Protein 1G26 (pdb70)

Secondary structure (DSSP, 8-state):
-EEEETTEEE-TTEEEEE-TTS-EEEEE---

Radius of gyration: 9.36 Å; Cα contacts (8 Å, |Δi|>4): 44; chains: 1; bounding box: 26×21×7 Å

InterPro domains:
  IPR000118 Granulin [PF00396] (72-112)
  IPR000118 Granulin [PF00396] (138-179)
  IPR000118 Granulin [PF00396] (220-261)
  IPR000118 Granulin [PF00396] (295-336)
  IPR000118 Granulin [PF00396] (377-417)
  IPR000118 Granulin [PF00396] (455-496)
  IPR000118 Granulin [PF00396] (532-573)
  IPR000118 Granulin [PS00799] (92-105)
  IPR000118 Granulin [PS00799] (158-171)
  IPR000118 Granulin [PS00799] (240-253)
  IPR000118 Granulin [PS00799] (315-328)
  IPR000118 Granulin [PS00799] (397-410)
  IPR000118 Granulin [PS00799] (475-488)
  IPR000118 Granulin [PS00799] (552-565)
  IPR000118 Granulin [SM00277] (61-112)
  IPR000118 Granulin [SM00277] (126-178)
  IPR000118 Granulin [SM00277] (208-260)
  IPR000118 Granulin [SM00277] (284-335)
  IPR000118 Granulin [SM00277] (366-416)
  IPR000118 Granulin [SM00277] (444-495)

Structure (mmCIF, N/CA/C/O backbone):
data_1G26
#
_entry.id   1G26
#
_cell.length_a   1.000
_cell.length_b   1.000
_cell.length_c   1.000
_cell.angle_alpha   90.00
_cell.angle_beta   90.00
_cell.angle_gamma   90.00
#
_symmetry.space_group_name_H-M   'P 1'
#
loop_
_atom_site.group_PDB
_atom_site.id
_atom_site.type_symbol
_atom_site.label_atom_id
_atom_site.label_alt_id
_atom_site.label_comp_id
_atom_site.label_asym_id
_atom_site.label_entity_id
_atom_site.label_seq_id
_atom_site.pdbx_PDB_ins_code
_atom_site.Cartn_x
_atom_site.Cartn_y
_atom_site.Cartn_z
_atom_site.occupancy
_atom_site.B_iso_or_equiv
_atom_site.auth_seq_id
_atom_site.auth_comp_id
_atom_site.auth_asym_id
_atom_site.auth_atom_id
_atom_site.pdbx_PDB_model_num
ATOM 1 N N . VAL A 1 1 ? -7.404 8.980 -0.426 1.00 0.00 1 VAL A N 1
ATOM 2 C CA . VAL A 1 1 ? -6.378 7.906 -0.557 1.00 0.00 1 VAL A CA 1
ATOM 3 C C . VAL A 1 1 ? -5.378 7.984 0.599 1.00 0.00 1 VAL A C 1
ATOM 4 O O . VAL A 1 1 ? -5.096 9.046 1.118 1.00 0.00 1 VAL A O 1
ATOM 17 N N . VAL A 1 2 ? -4.838 6.869 1.004 1.00 0.00 2 VAL A N 1
ATOM 18 C CA . VAL A 1 2 ? -3.854 6.879 2.123 1.00 0.00 2 VAL A CA 1
ATOM 19 C C . VAL A 1 2 ? -2.427 6.831 1.569 1.00 0.00 2 VAL A C 1
ATOM 20 O O . VAL A 1 2 ? -1.815 5.784 1.492 1.00 0.00 2 VAL A O 1
ATOM 33 N N . HIS A 1 3 ? -1.893 7.956 1.179 1.00 0.00 3 HIS A N 1
ATOM 34 C CA . HIS A 1 3 ? -0.508 7.973 0.626 1.00 0.00 3 HIS A CA 1
ATOM 35 C C . HIS A 1 3 ? 0.457 7.261 1.577 1.00 0.00 3 HIS A C 1
ATOM 36 O O . HIS A 1 3 ? 1.045 7.868 2.450 1.00 0.00 3 HIS A O 1
ATOM 50 N N . CYS A 1 4 ? 0.629 5.979 1.412 1.00 0.00 4 CYS A N 1
ATOM 51 C CA . CYS A 1 4 ? 1.560 5.233 2.304 1.00 0.00 4 CYS A CA 1
ATOM 52 C C . CYS A 1 4 ? 2.974 5.806 2.178 1.00 0.00 4 CYS A C 1
ATOM 53 O O . CYS A 1 4 ? 3.812 5.614 3.036 1.00 0.00 4 CYS A O 1
ATOM 60 N N . ASP A 1 5 ? 3.238 6.512 1.112 1.00 0.00 5 ASP A N 1
ATOM 61 C CA . ASP A 1 5 ? 4.592 7.108 0.918 1.00 0.00 5 ASP A CA 1
ATOM 62 C C . ASP A 1 5 ? 4.651 7.837 -0.427 1.00 0.00 5 ASP A C 1
ATOM 63 O O . ASP A 1 5 ? 3.648 8.019 -1.088 1.00 0.00 5 ASP A O 1
ATOM 72 N N . MET A 1 6 ? 5.815 8.259 -0.839 1.00 0.00 6 MET A N 1
ATOM 73 C CA . MET A 1 6 ? 5.925 8.977 -2.141 1.00 0.00 6 MET A CA 1
ATOM 74 C C . MET A 1 6 ? 6.223 7.990 -3.272 1.00 0.00 6 MET A C 1
ATOM 75 O O . MET A 1 6 ? 6.594 8.375 -4.363 1.00 0.00 6 MET A O 1
ATOM 89 N N . GLU A 1 7 ? 6.057 6.720 -3.022 1.00 0.00 7 GLU A N 1
ATOM 90 C CA . GLU A 1 7 ? 6.323 5.708 -4.085 1.00 0.00 7 GLU A CA 1
ATOM 91 C C . GLU A 1 7 ? 5.114 4.781 -4.242 1.00 0.00 7 GLU A C 1
ATOM 92 O O . GLU A 1 7 ? 5.133 3.846 -5.017 1.00 0.00 7 GLU A O 1
ATOM 104 N N . VAL A 1 8 ? 4.063 5.036 -3.510 1.00 0.00 8 VAL A N 1
ATOM 105 C CA . VAL A 1 8 ? 2.852 4.171 -3.614 1.00 0.00 8 VAL A CA 1
ATOM 106 C C . VAL A 1 8 ? 1.674 4.826 -2.889 1.00 0.00 8 VAL A C 1
ATOM 107 O O . VAL A 1 8 ? 1.850 5.609 -1.978 1.00 0.00 8 VAL A O 1
ATOM 120 N N . ILE A 1 9 ? 0.472 4.508 -3.285 1.00 0.00 9 ILE A N 1
ATOM 121 C CA . ILE A 1 9 ? -0.717 5.109 -2.617 1.00 0.00 9 ILE A CA 1
ATOM 122 C C . ILE A 1 9 ? -1.869 4.102 -2.592 1.00 0.00 9 ILE A C 1
ATOM 123 O O . ILE A 1 9 ? -2.268 3.574 -3.611 1.00 0.00 9 ILE A O 1
ATOM 139 N N . CYS A 1 10 ? -2.407 3.830 -1.435 1.00 0.00 10 CYS A N 1
ATOM 140 C CA . CYS A 1 10 ? -3.532 2.855 -1.348 1.00 0.00 10 CYS A CA 1
ATOM 141 C C . CYS A 1 10 ? -4.709 3.472 -0.590 1.00 0.00 10 CYS A C 1
ATOM 142 O O . CYS A 1 10 ? -4.524 4.118 0.423 1.00 0.00 10 CYS A O 1
ATOM 149 N N . PRO A 1 11 ? -5.888 3.249 -1.105 1.00 0.00 11 PRO A N 1
ATOM 150 C CA . PRO A 1 11 ? -7.107 3.790 -0.463 1.00 0.00 11 PRO A CA 1
ATOM 151 C C . PRO A 1 11 ? -7.428 3.018 0.820 1.00 0.00 11 PRO A C 1
ATOM 152 O O . PRO A 1 11 ? -7.082 1.863 0.971 1.00 0.00 11 PRO A O 1
ATOM 163 N N . ASP A 1 12 ? -8.083 3.663 1.743 1.00 0.00 12 ASP A N 1
ATOM 164 C CA . ASP A 1 12 ? -8.440 3.006 3.038 1.00 0.00 12 ASP A CA 1
ATOM 165 C C . ASP A 1 12 ? -8.816 1.536 2.836 1.00 0.00 12 ASP A C 1
ATOM 166 O O . ASP A 1 12 ? -8.414 0.671 3.590 1.00 0.00 12 ASP A O 1
ATOM 175 N N . GLY A 1 13 ? -9.605 1.253 1.841 1.00 0.00 13 GLY A N 1
ATOM 176 C CA . GLY A 1 13 ? -10.042 -0.154 1.597 1.00 0.00 13 GLY A CA 1
ATOM 177 C C . GLY A 1 13 ? -8.852 -1.071 1.278 1.00 0.00 13 GLY A C 1
ATOM 178 O O . GLY A 1 13 ? -9.021 -2.261 1.102 1.00 0.00 13 GLY A O 1
ATOM 182 N N . TYR A 1 14 ? -7.656 -0.551 1.186 1.00 0.00 14 TYR A N 1
ATOM 183 C CA . TYR A 1 14 ? -6.501 -1.440 0.862 1.00 0.00 14 TYR A CA 1
ATOM 184 C C . TYR A 1 14 ? -5.400 -1.338 1.920 1.00 0.00 14 TYR A C 1
ATOM 185 O O . TYR A 1 14 ? -5.257 -0.338 2.597 1.00 0.00 14 TYR A O 1
ATOM 203 N N . THR A 1 15 ? -4.616 -2.375 2.058 1.00 0.00 15 THR A N 1
ATOM 204 C CA . THR A 1 15 ? -3.511 -2.361 3.059 1.00 0.00 15 THR A CA 1
ATOM 205 C C . THR A 1 15 ? -2.164 -2.236 2.342 1.00 0.00 15 THR A C 1
ATOM 206 O O . THR A 1 15 ? -1.928 -2.867 1.331 1.00 0.00 15 THR A O 1
ATOM 217 N N . CYS A 1 16 ? -1.279 -1.427 2.856 1.00 0.00 16 CYS A N 1
ATOM 218 C CA . CYS A 1 16 ? 0.050 -1.264 2.200 1.00 0.00 16 CYS A CA 1
ATOM 219 C C . CYS A 1 16 ? 1.052 -2.269 2.772 1.00 0.00 16 CYS A C 1
ATOM 220 O O . CYS A 1 16 ? 1.055 -2.556 3.952 1.00 0.00 16 CYS A O 1
ATOM 227 N N . CYS A 1 17 ? 1.907 -2.801 1.943 1.00 0.00 17 CYS A N 1
ATOM 228 C CA . CYS A 1 17 ? 2.912 -3.783 2.439 1.00 0.00 17 CYS A CA 1
ATOM 229 C C . CYS A 1 17 ? 4.286 -3.475 1.837 1.00 0.00 17 CYS A C 1
ATOM 230 O O . CYS A 1 17 ? 4.393 -2.976 0.737 1.00 0.00 17 CYS A O 1
ATOM 238 N N . ARG A 1 18 ? 5.337 -3.767 2.550 1.00 0.00 18 ARG A N 1
ATOM 239 C CA . ARG A 1 18 ? 6.700 -3.487 2.012 1.00 0.00 18 ARG A CA 1
ATOM 240 C C . ARG A 1 18 ? 7.355 -4.7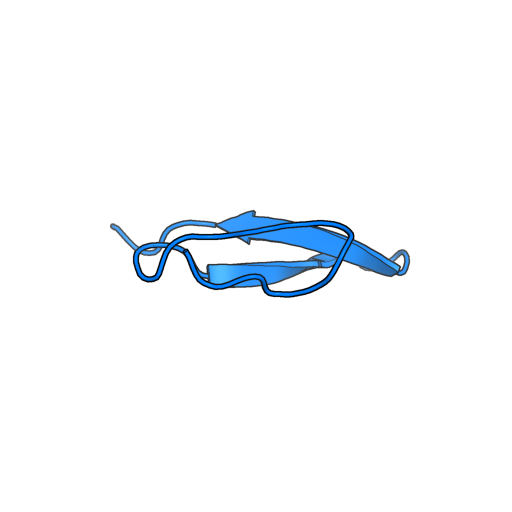84 1.532 1.00 0.00 18 ARG A C 1
ATOM 241 O O . ARG A 1 18 ? 7.398 -5.768 2.243 1.00 0.00 18 ARG A O 1
ATOM 262 N N . LEU A 1 19 ? 7.866 -4.794 0.330 1.00 0.00 19 LEU A N 1
ATOM 263 C CA . LEU A 1 19 ? 8.515 -6.031 -0.189 1.00 0.00 19 LEU A CA 1
ATOM 264 C C . LEU A 1 19 ? 9.828 -6.289 0.555 1.00 0.00 19 LEU A C 1
ATOM 265 O O . LEU A 1 19 ? 10.308 -5.440 1.280 1.00 0.00 19 LEU A O 1
ATOM 281 N N . PRO A 1 20 ? 10.364 -7.461 0.349 1.00 0.00 20 PRO A N 1
ATOM 282 C CA . PRO A 1 20 ? 11.635 -7.844 1.010 1.00 0.00 20 PRO A CA 1
ATOM 283 C C . PRO A 1 20 ? 12.822 -7.134 0.353 1.00 0.00 20 PRO A C 1
ATOM 284 O O . PRO A 1 20 ? 13.962 -7.343 0.719 1.00 0.00 20 PRO A O 1
ATOM 295 N N . SER A 1 21 ? 12.568 -6.298 -0.617 1.00 0.00 21 SER A N 1
ATOM 296 C CA . SER A 1 21 ? 13.688 -5.583 -1.292 1.00 0.00 21 SER A CA 1
ATOM 297 C C . SER A 1 21 ? 13.491 -4.067 -1.193 1.00 0.00 21 SER A C 1
ATOM 298 O O . SER A 1 21 ? 13.860 -3.325 -2.082 1.00 0.00 21 SER A O 1
ATOM 306 N N . GLY A 1 22 ? 12.916 -3.602 -0.118 1.00 0.00 22 GLY A N 1
ATOM 307 C CA . GLY A 1 22 ? 12.701 -2.135 0.036 1.00 0.00 22 GLY A CA 1
ATOM 308 C C . GLY A 1 22 ? 11.653 -1.660 -0.973 1.00 0.00 22 GLY A C 1
ATOM 309 O O . GLY A 1 22 ? 11.681 -0.534 -1.427 1.00 0.00 22 GLY A O 1
ATOM 313 N N . ALA A 1 23 ? 10.728 -2.509 -1.326 1.00 0.00 23 ALA A N 1
ATOM 314 C CA . ALA A 1 23 ? 9.679 -2.104 -2.306 1.00 0.00 23 ALA A CA 1
ATOM 315 C C . ALA A 1 23 ? 8.332 -1.935 -1.601 1.00 0.00 23 ALA A C 1
ATOM 316 O O . ALA A 1 23 ? 8.235 -2.022 -0.393 1.00 0.00 23 ALA A O 1
ATOM 323 N N . TRP A 1 24 ? 7.290 -1.696 -2.349 1.00 0.00 24 TRP A N 1
ATOM 324 C CA . TRP A 1 24 ? 5.949 -1.522 -1.723 1.00 0.00 24 TRP A CA 1
ATOM 325 C C . TRP A 1 24 ? 4.882 -2.254 -2.542 1.00 0.00 24 TRP A C 1
ATOM 326 O O . TRP A 1 24 ? 4.977 -2.364 -3.748 1.00 0.00 24 TRP A O 1
ATOM 347 N N . GLY A 1 25 ? 3.867 -2.753 -1.893 1.00 0.00 25 GLY A N 1
ATOM 348 C CA . GLY A 1 25 ? 2.791 -3.477 -2.626 1.00 0.00 25 GLY A CA 1
ATOM 349 C C . GLY A 1 25 ? 1.445 -3.172 -1.969 1.00 0.00 25 GLY A C 1
ATOM 350 O O . GLY A 1 25 ? 1.378 -2.817 -0.809 1.00 0.00 25 GLY A O 1
ATOM 354 N N . CYS A 1 26 ? 0.372 -3.304 -2.699 1.00 0.00 26 CYS A N 1
ATOM 355 C CA . CYS A 1 26 ? -0.966 -3.014 -2.108 1.00 0.00 26 CYS A CA 1
ATOM 356 C C . CYS A 1 26 ? -1.846 -4.265 -2.133 1.00 0.00 26 CYS A C 1
ATOM 357 O O . CYS A 1 26 ? -1.912 -4.971 -3.119 1.00 0.00 26 CYS A O 1
ATOM 364 N N . CYS A 1 27 ? -2.528 -4.541 -1.055 1.00 0.00 27 CYS A N 1
ATOM 365 C CA . CYS A 1 27 ? -3.410 -5.742 -1.017 1.00 0.00 27 CYS A CA 1
ATOM 366 C C . CYS A 1 27 ? -4.717 -5.409 -0.293 1.00 0.00 27 CYS A C 1
ATOM 367 O O . CYS A 1 27 ? -4.700 -4.940 0.828 1.00 0.00 27 CYS A O 1
ATOM 375 N N . PRO A 1 28 ? -5.813 -5.663 -0.958 1.00 0.00 28 PRO A N 1
ATOM 376 C CA . PRO A 1 28 ? -7.141 -5.384 -0.361 1.00 0.00 28 PRO A CA 1
ATOM 377 C C . PRO A 1 28 ? -7.463 -6.413 0.726 1.00 0.00 28 PRO A C 1
ATOM 378 O O . PRO A 1 28 ? -6.832 -7.447 0.822 1.00 0.00 28 PRO A O 1
ATOM 389 N N . PHE A 1 29 ? -8.439 -6.137 1.547 1.00 0.00 29 PHE A N 1
ATOM 390 C CA . PHE A 1 29 ? -8.800 -7.099 2.627 1.00 0.00 29 PHE A CA 1
ATOM 391 C C . PHE A 1 29 ? -10.251 -7.560 2.462 1.00 0.00 29 PHE A C 1
ATOM 392 O O . PHE A 1 29 ? -11.007 -7.615 3.411 1.00 0.00 29 PHE A O 1
ATOM 409 N N . THR A 1 30 ? -10.645 -7.891 1.262 1.00 0.00 30 THR A N 1
ATOM 410 C CA . THR A 1 30 ? -12.048 -8.347 1.038 1.00 0.00 30 THR A CA 1
ATOM 411 C C . THR A 1 30 ? -12.080 -9.857 0.787 1.00 0.00 30 THR A C 1
ATOM 412 O O . THR A 1 30 ? -12.071 -10.309 -0.340 1.00 0.00 30 THR A O 1
ATOM 423 N N . GLN A 1 31 ? -12.118 -10.640 1.831 1.00 0.00 31 GLN A N 1
ATOM 424 C CA . GLN A 1 31 ? -12.151 -12.120 1.652 1.00 0.00 31 GLN A CA 1
ATOM 425 C C . GLN A 1 31 ? -13.500 -12.680 2.114 1.00 0.00 31 GLN A C 1
ATOM 426 O O . GLN A 1 31 ? -13.788 -12.737 3.293 1.00 0.00 31 GLN A O 1
ATOM 440 N N . VAL A 1 1 ? -6.993 10.222 -0.676 1.00 0.00 1 VAL A N 2
ATOM 441 C CA . VAL A 1 1 ? -6.684 8.807 -0.314 1.00 0.00 1 VAL A CA 2
ATOM 442 C C . VAL A 1 1 ? -5.744 8.777 0.896 1.00 0.00 1 VAL A C 2
ATOM 443 O O . VAL A 1 1 ? -5.622 9.744 1.621 1.00 0.00 1 VAL A O 2
ATOM 456 N N . VAL A 1 2 ? -5.076 7.679 1.120 1.00 0.00 2 VAL A N 2
ATOM 457 C CA . VAL A 1 2 ? -4.145 7.598 2.281 1.00 0.00 2 VAL A CA 2
ATOM 458 C C . VAL A 1 2 ? -2.699 7.501 1.790 1.00 0.00 2 VAL A C 2
ATOM 459 O O . VAL A 1 2 ? -2.120 6.434 1.739 1.00 0.00 2 VAL A O 2
ATOM 472 N N . HIS A 1 3 ? -2.113 8.608 1.426 1.00 0.00 3 HIS A N 2
ATOM 473 C CA . HIS A 1 3 ? -0.705 8.582 0.937 1.00 0.00 3 HIS A CA 2
ATOM 474 C C . HIS A 1 3 ? 0.145 7.661 1.815 1.00 0.00 3 HIS A C 2
ATOM 475 O O . HIS A 1 3 ? 0.199 7.814 3.019 1.00 0.00 3 HIS A O 2
ATOM 489 N N . CYS A 1 4 ? 0.812 6.710 1.223 1.00 0.00 4 CYS A N 2
ATOM 490 C CA . CYS A 1 4 ? 1.662 5.788 2.027 1.00 0.00 4 CYS A CA 2
ATOM 491 C C . CYS A 1 4 ? 3.133 6.191 1.906 1.00 0.00 4 CYS A C 2
ATOM 492 O O . CYS A 1 4 ? 3.875 6.163 2.867 1.00 0.00 4 CYS A O 2
ATOM 499 N N . ASP A 1 5 ? 3.557 6.572 0.733 1.00 0.00 5 ASP A N 2
ATOM 500 C CA . ASP A 1 5 ? 4.978 6.985 0.552 1.00 0.00 5 ASP A CA 2
ATOM 501 C C . ASP A 1 5 ? 5.069 8.111 -0.482 1.00 0.00 5 ASP A C 2
ATOM 502 O O . ASP A 1 5 ? 4.078 8.708 -0.853 1.00 0.00 5 ASP A O 2
ATOM 511 N N . MET A 1 6 ? 6.250 8.408 -0.949 1.00 0.00 6 MET A N 2
ATOM 512 C CA . MET A 1 6 ? 6.401 9.496 -1.957 1.00 0.00 6 MET A CA 2
ATOM 513 C C . MET A 1 6 ? 5.616 9.155 -3.226 1.00 0.00 6 MET A C 2
ATOM 514 O O . MET A 1 6 ? 4.851 9.954 -3.729 1.00 0.00 6 MET A O 2
ATOM 528 N N . GLU A 1 7 ? 5.805 7.973 -3.750 1.00 0.00 7 GLU A N 2
ATOM 529 C CA . GLU A 1 7 ? 5.073 7.581 -4.989 1.00 0.00 7 GLU A CA 2
ATOM 530 C C . GLU A 1 7 ? 4.329 6.260 -4.771 1.00 0.00 7 GLU A C 2
ATOM 531 O O . GLU A 1 7 ? 4.582 5.277 -5.438 1.00 0.00 7 GLU A O 2
ATOM 543 N N . VAL A 1 8 ? 3.412 6.231 -3.842 1.00 0.00 8 VAL A N 2
ATOM 544 C CA . VAL A 1 8 ? 2.652 4.974 -3.580 1.00 0.00 8 VAL A CA 2
ATOM 545 C C . VAL A 1 8 ? 1.438 5.279 -2.687 1.00 0.00 8 VAL A C 2
ATOM 546 O O . VAL A 1 8 ? 1.575 5.754 -1.577 1.00 0.00 8 VAL A O 2
ATOM 559 N N . ILE A 1 9 ? 0.252 5.014 -3.168 1.00 0.00 9 ILE A N 2
ATOM 560 C CA . ILE A 1 9 ? -0.966 5.295 -2.351 1.00 0.00 9 ILE A CA 2
ATOM 561 C C . ILE A 1 9 ? -1.905 4.083 -2.345 1.00 0.00 9 ILE A C 2
ATOM 562 O O . ILE A 1 9 ? -1.812 3.206 -3.181 1.00 0.00 9 ILE A O 2
ATOM 578 N N . CYS A 1 10 ? -2.818 4.036 -1.411 1.00 0.00 10 CYS A N 2
ATOM 579 C CA . CYS A 1 10 ? -3.775 2.892 -1.348 1.00 0.00 10 CYS A CA 2
ATOM 580 C C . CYS A 1 10 ? -5.190 3.420 -1.080 1.00 0.00 10 CYS A C 2
ATOM 581 O O . CYS A 1 10 ? -5.378 4.294 -0.256 1.00 0.00 10 CYS A O 2
ATOM 588 N N . PRO A 1 11 ? -6.141 2.881 -1.797 1.00 0.00 11 PRO A N 2
ATO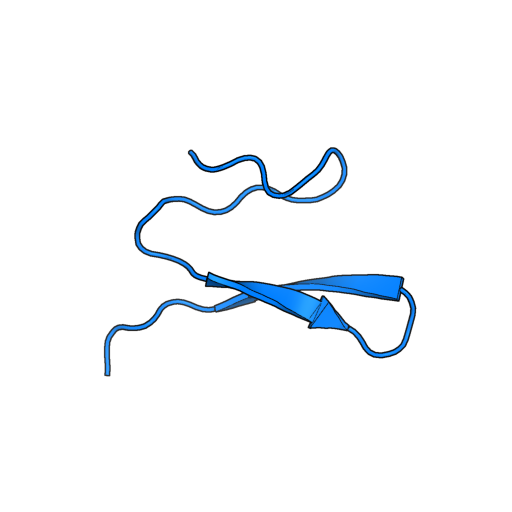M 589 C CA . PRO A 1 11 ? -7.553 3.317 -1.646 1.00 0.00 11 PRO A CA 2
ATOM 590 C C . PRO A 1 11 ? -8.152 2.846 -0.313 1.00 0.00 11 PRO A C 2
ATOM 591 O O . PRO A 1 11 ? -9.203 2.239 -0.274 1.00 0.00 11 PRO A O 2
ATOM 602 N N . ASP A 1 12 ? -7.499 3.156 0.777 1.00 0.00 12 ASP A N 2
ATOM 603 C CA . ASP A 1 12 ? -8.020 2.768 2.126 1.00 0.00 12 ASP A CA 2
ATOM 604 C C . ASP A 1 12 ? -8.301 1.263 2.217 1.00 0.00 12 ASP A C 2
ATOM 605 O O . ASP A 1 12 ? -7.542 0.517 2.806 1.00 0.00 12 ASP A O 2
ATOM 614 N N . GLY A 1 13 ? -9.395 0.821 1.658 1.00 0.00 13 GLY A N 2
ATOM 615 C CA . GLY A 1 13 ? -9.753 -0.629 1.717 1.00 0.00 13 GLY A CA 2
ATOM 616 C C . GLY A 1 13 ? -8.499 -1.499 1.597 1.00 0.00 13 GLY A C 2
ATOM 617 O O . GLY A 1 13 ? -8.448 -2.600 2.110 1.00 0.00 13 GLY A O 2
ATOM 621 N N . TYR A 1 14 ? -7.491 -1.023 0.923 1.00 0.00 14 TYR A N 2
ATOM 622 C CA . TYR A 1 14 ? -6.249 -1.835 0.773 1.00 0.00 14 TYR A CA 2
ATOM 623 C C . TYR A 1 14 ? -5.254 -1.510 1.888 1.00 0.00 14 TYR A C 2
ATOM 624 O O . TYR A 1 14 ? -5.349 -0.491 2.543 1.00 0.00 14 TYR A O 2
ATOM 642 N N . THR A 1 15 ? -4.300 -2.371 2.107 1.00 0.00 15 THR A N 2
ATOM 643 C CA . THR A 1 15 ? -3.294 -2.116 3.177 1.00 0.00 15 THR A CA 2
ATOM 644 C C . THR A 1 15 ? -1.889 -2.048 2.571 1.00 0.00 15 THR A C 2
ATOM 645 O O . THR A 1 15 ? -1.577 -2.743 1.623 1.00 0.00 15 THR A O 2
ATOM 656 N N . CYS A 1 16 ? -1.042 -1.212 3.108 1.00 0.00 16 CYS A N 2
ATOM 657 C CA . CYS A 1 16 ? 0.341 -1.095 2.560 1.00 0.00 16 CYS A CA 2
ATOM 658 C C . CYS A 1 16 ? 1.219 -2.234 3.083 1.00 0.00 16 CYS A C 2
ATOM 659 O O . CYS A 1 16 ? 1.136 -2.619 4.232 1.00 0.00 16 CYS A O 2
ATOM 666 N N . CYS A 1 17 ? 2.064 -2.774 2.247 1.00 0.00 17 CYS A N 2
ATOM 667 C CA . CYS A 1 17 ? 2.952 -3.884 2.697 1.00 0.00 17 CYS A CA 2
ATOM 668 C C . CYS A 1 17 ? 4.281 -3.836 1.938 1.00 0.00 17 CYS A C 2
ATOM 669 O O . CYS A 1 17 ? 4.323 -3.985 0.734 1.00 0.00 17 CYS A O 2
ATOM 677 N N . ARG A 1 18 ? 5.367 -3.631 2.630 1.00 0.00 18 ARG A N 2
ATOM 678 C CA . ARG A 1 18 ? 6.690 -3.575 1.943 1.00 0.00 18 ARG A CA 2
ATOM 679 C C . ARG A 1 18 ? 7.101 -4.978 1.483 1.00 0.00 18 ARG A C 2
ATOM 680 O O . ARG A 1 18 ? 6.752 -5.968 2.095 1.00 0.00 18 ARG A O 2
ATOM 701 N N . LEU A 1 19 ? 7.834 -5.072 0.406 1.00 0.00 19 LEU A N 2
ATOM 702 C CA . LEU A 1 19 ? 8.256 -6.413 -0.092 1.00 0.00 19 LEU A CA 2
ATOM 703 C C . LEU A 1 19 ? 9.588 -6.828 0.542 1.00 0.00 19 LEU A C 2
ATOM 704 O O . LEU A 1 19 ? 10.239 -6.036 1.195 1.00 0.00 19 LEU A O 2
ATOM 720 N N . PRO A 1 20 ? 9.946 -8.065 0.324 1.00 0.00 20 PRO A N 2
ATOM 721 C CA . PRO A 1 20 ? 11.214 -8.603 0.877 1.00 0.00 20 PRO A CA 2
ATOM 722 C C . PRO A 1 20 ? 12.411 -8.032 0.112 1.00 0.00 20 PRO A C 2
ATOM 723 O O . PRO A 1 20 ? 13.551 -8.287 0.443 1.00 0.00 20 PRO A O 2
ATOM 734 N N . SER A 1 21 ? 12.158 -7.258 -0.909 1.00 0.00 21 SER A N 2
ATOM 735 C CA . SER A 1 21 ? 13.280 -6.668 -1.693 1.00 0.00 21 SER A CA 2
ATOM 736 C C . SER A 1 21 ? 13.365 -5.163 -1.435 1.00 0.00 21 SER A C 2
ATOM 737 O O . SER A 1 21 ? 13.853 -4.407 -2.252 1.00 0.00 21 SER A O 2
ATOM 745 N N . GLY A 1 22 ? 12.894 -4.727 -0.302 1.00 0.00 22 GLY A N 2
ATOM 746 C CA . GLY A 1 22 ? 12.944 -3.272 0.021 1.00 0.00 22 GLY A CA 2
ATOM 747 C C . GLY A 1 22 ? 12.029 -2.497 -0.930 1.00 0.00 22 GLY A C 2
ATOM 748 O O . GLY A 1 22 ? 12.435 -1.531 -1.544 1.00 0.00 22 GLY A O 2
ATOM 752 N N . ALA A 1 23 ? 10.796 -2.909 -1.056 1.00 0.00 23 ALA A N 2
ATOM 753 C CA . ALA A 1 23 ? 9.860 -2.188 -1.966 1.00 0.00 23 ALA A CA 2
ATOM 754 C C . ALA A 1 23 ? 8.493 -2.023 -1.297 1.00 0.00 23 ALA A C 2
ATOM 755 O O . ALA A 1 23 ? 8.317 -2.339 -0.136 1.00 0.00 23 ALA A O 2
ATOM 762 N N . TRP A 1 24 ? 7.523 -1.531 -2.019 1.00 0.00 24 TRP A N 2
ATOM 763 C CA . TRP A 1 24 ? 6.168 -1.348 -1.423 1.00 0.00 24 TRP A CA 2
ATOM 764 C C . TRP A 1 24 ? 5.127 -2.151 -2.206 1.00 0.00 24 TRP A C 2
ATOM 765 O O . TRP A 1 24 ? 5.244 -2.339 -3.401 1.00 0.00 24 TRP A O 2
ATOM 786 N N . GLY A 1 25 ? 4.108 -2.623 -1.542 1.00 0.00 25 GLY A N 2
ATOM 787 C CA . GLY A 1 25 ? 3.057 -3.410 -2.246 1.00 0.00 25 GLY A CA 2
ATOM 788 C C . GLY A 1 25 ? 1.727 -3.266 -1.500 1.00 0.00 25 GLY A C 2
ATOM 789 O O . GLY A 1 25 ? 1.637 -3.527 -0.317 1.00 0.00 25 GLY A O 2
ATOM 793 N N . CYS A 1 26 ? 0.694 -2.855 -2.184 1.00 0.00 26 CYS A N 2
ATOM 794 C CA . CYS A 1 26 ? -0.630 -2.698 -1.513 1.00 0.00 26 CYS A CA 2
ATOM 795 C C . CYS A 1 26 ? -1.483 -3.945 -1.756 1.00 0.00 26 CYS A C 2
ATOM 796 O O . CYS A 1 26 ? -1.627 -4.403 -2.872 1.00 0.00 26 CYS A O 2
ATOM 803 N N . CYS A 1 27 ? -2.047 -4.503 -0.719 1.00 0.00 27 CYS A N 2
ATOM 804 C CA . CYS A 1 27 ? -2.883 -5.727 -0.899 1.00 0.00 27 CYS A CA 2
ATOM 805 C C . CYS A 1 27 ? -4.265 -5.532 -0.269 1.00 0.00 27 CYS A C 2
ATOM 806 O O . CYS A 1 27 ? -4.424 -4.768 0.662 1.00 0.00 27 CYS A O 2
ATOM 814 N N . PRO A 1 28 ? -5.221 -6.243 -0.805 1.00 0.00 28 PRO A N 2
ATOM 815 C CA . PRO A 1 28 ? -6.613 -6.161 -0.298 1.00 0.00 28 PRO A CA 2
ATOM 816 C C . PRO A 1 28 ? -6.727 -6.868 1.056 1.00 0.00 28 PRO A C 2
ATOM 817 O O . PRO A 1 28 ? -5.992 -7.788 1.350 1.00 0.00 28 PRO A O 2
ATOM 828 N N . PHE A 1 29 ? -7.644 -6.444 1.881 1.00 0.00 29 PHE A N 2
ATOM 829 C CA . PHE A 1 29 ? -7.799 -7.094 3.214 1.00 0.00 29 PHE A CA 2
ATOM 830 C C . PHE A 1 29 ? -9.214 -7.660 3.372 1.00 0.00 29 PHE A C 2
ATOM 831 O O . PHE A 1 29 ? -10.167 -7.139 2.828 1.00 0.00 29 PHE A O 2
ATOM 848 N N . THR A 1 30 ? -9.353 -8.725 4.114 1.00 0.00 30 THR A N 2
ATOM 849 C CA . THR A 1 30 ? -10.703 -9.330 4.311 1.00 0.00 30 THR A CA 2
ATOM 850 C C . THR A 1 30 ? -10.896 -9.715 5.781 1.00 0.00 30 THR A C 2
ATOM 851 O O . THR A 1 30 ? -10.713 -10.854 6.162 1.00 0.00 30 THR A O 2
ATOM 862 N N . GLN A 1 31 ? -11.260 -8.774 6.608 1.00 0.00 31 GLN A N 2
ATOM 863 C CA . GLN A 1 31 ? -11.460 -9.087 8.052 1.00 0.00 31 GLN A CA 2
ATOM 864 C C . GLN A 1 31 ? -12.749 -8.437 8.562 1.00 0.00 31 GLN A C 2
ATOM 865 O O . GLN A 1 31 ? -13.795 -9.054 8.599 1.00 0.00 31 GLN A O 2
ATOM 879 N N . VAL A 1 1 ? -5.435 8.936 -0.829 1.00 0.00 1 VAL A N 3
ATOM 880 C CA . VAL A 1 1 ? -6.066 8.925 0.523 1.00 0.00 1 VAL A CA 3
ATOM 881 C C . VAL A 1 1 ? -5.020 8.597 1.592 1.00 0.00 1 VAL A C 3
ATOM 882 O O . VAL A 1 1 ? -4.615 9.447 2.359 1.00 0.00 1 VAL A O 3
ATOM 895 N N . VAL A 1 2 ? -4.575 7.370 1.647 1.00 0.00 2 VAL A N 3
ATOM 896 C CA . VAL A 1 2 ? -3.550 6.993 2.663 1.00 0.00 2 VAL A CA 3
ATOM 897 C C . VAL A 1 2 ? -2.158 7.016 2.030 1.00 0.00 2 VAL A C 3
ATOM 898 O O . VAL A 1 2 ? -1.557 5.989 1.784 1.00 0.00 2 VAL A O 3
ATOM 911 N N . HIS A 1 3 ? -1.645 8.184 1.758 1.00 0.00 3 HIS A N 3
ATOM 912 C CA . HIS A 1 3 ? -0.295 8.284 1.132 1.00 0.00 3 HIS A CA 3
ATOM 913 C C . HIS A 1 3 ? 0.698 7.357 1.838 1.00 0.00 3 HIS A C 3
ATOM 914 O O . HIS A 1 3 ? 1.137 7.624 2.940 1.00 0.00 3 HIS A O 3
ATOM 928 N N . CYS A 1 4 ? 1.064 6.274 1.207 1.00 0.00 4 CYS A N 3
ATOM 929 C CA . CYS A 1 4 ? 2.041 5.337 1.836 1.00 0.00 4 CYS A CA 3
ATOM 930 C C . CYS A 1 4 ? 3.465 5.752 1.462 1.00 0.00 4 CYS A C 3
ATOM 931 O O . CYS A 1 4 ? 4.413 5.475 2.169 1.00 0.00 4 CYS A O 3
ATOM 938 N N . ASP A 1 5 ? 3.618 6.418 0.350 1.00 0.00 5 ASP A N 3
ATOM 939 C CA . ASP A 1 5 ? 4.974 6.859 -0.083 1.00 0.00 5 ASP A CA 3
ATOM 940 C C . ASP A 1 5 ? 4.851 8.053 -1.035 1.00 0.00 5 ASP A C 3
ATOM 941 O O . ASP A 1 5 ? 4.037 8.933 -0.837 1.00 0.00 5 ASP A O 3
ATOM 950 N N . MET A 1 6 ? 5.645 8.090 -2.069 1.00 0.00 6 MET A N 3
ATOM 951 C CA . MET A 1 6 ? 5.560 9.229 -3.028 1.00 0.00 6 MET A CA 3
ATOM 952 C C . MET A 1 6 ? 4.386 9.020 -3.987 1.00 0.00 6 MET A C 3
ATOM 953 O O . MET A 1 6 ? 3.564 9.893 -4.178 1.00 0.00 6 MET A O 3
ATOM 967 N N . GLU A 1 7 ? 4.303 7.867 -4.592 1.00 0.00 7 GLU A N 3
ATOM 968 C CA . GLU A 1 7 ? 3.183 7.597 -5.539 1.00 0.00 7 GLU A CA 3
ATOM 969 C C . GLU A 1 7 ? 2.403 6.357 -5.096 1.00 0.00 7 GLU A C 3
ATOM 970 O O . GLU A 1 7 ? 1.431 5.968 -5.713 1.00 0.00 7 GLU A O 3
ATOM 982 N N . VAL A 1 8 ? 2.821 5.732 -4.030 1.00 0.00 8 VAL A N 3
ATOM 983 C CA . VAL A 1 8 ? 2.104 4.517 -3.548 1.00 0.00 8 VAL A CA 3
ATOM 984 C C . VAL A 1 8 ? 1.001 4.909 -2.562 1.00 0.00 8 VAL A C 3
ATOM 985 O O . VAL A 1 8 ? 1.137 4.739 -1.367 1.00 0.00 8 VAL A O 3
ATOM 998 N N . ILE A 1 9 ? -0.093 5.430 -3.048 1.00 0.00 9 ILE A N 3
ATOM 999 C CA . ILE A 1 9 ? -1.198 5.825 -2.125 1.00 0.00 9 ILE A CA 3
ATOM 1000 C C . ILE A 1 9 ? -2.410 4.911 -2.337 1.00 0.00 9 ILE A C 3
ATOM 1001 O O . ILE A 1 9 ? -2.890 4.746 -3.441 1.00 0.00 9 ILE A O 3
ATOM 1017 N N . CYS A 1 10 ? -2.905 4.315 -1.287 1.00 0.00 10 CYS A N 3
ATOM 1018 C CA . CYS A 1 10 ? -4.082 3.411 -1.424 1.00 0.00 10 CYS A CA 3
ATOM 1019 C C . CYS A 1 10 ? -5.317 4.052 -0.786 1.00 0.00 10 CYS A C 3
ATOM 1020 O O . CYS A 1 10 ? -5.197 4.916 0.061 1.00 0.00 10 CYS A O 3
ATOM 1027 N N . PRO A 1 11 ? -6.468 3.605 -1.212 1.00 0.00 11 PRO A N 3
ATOM 1028 C CA . PRO A 1 11 ? -7.738 4.140 -0.674 1.00 0.00 11 PRO A CA 3
ATOM 1029 C C . PRO A 1 11 ? -8.085 3.483 0.668 1.00 0.00 11 PRO A C 3
ATOM 1030 O O . PRO A 1 11 ? -9.227 3.165 0.935 1.00 0.00 11 PRO A O 3
ATOM 1041 N N . ASP A 1 12 ? -7.113 3.285 1.520 1.00 0.00 12 ASP A N 3
ATOM 1042 C CA . ASP A 1 12 ? -7.394 2.659 2.846 1.00 0.00 12 ASP A CA 3
ATOM 1043 C C . ASP A 1 12 ? -7.843 1.204 2.677 1.00 0.00 12 ASP A C 3
ATOM 1044 O O . ASP A 1 12 ? -7.247 0.294 3.217 1.00 0.00 12 ASP A O 3
ATOM 1053 N N . GLY A 1 13 ? -8.898 0.982 1.943 1.00 0.00 13 GLY A N 3
ATOM 1054 C CA . GLY A 1 13 ? -9.395 -0.409 1.746 1.00 0.00 13 GLY A CA 3
ATOM 1055 C C . GLY A 1 13 ? -8.225 -1.355 1.463 1.00 0.00 13 GLY A C 3
ATOM 1056 O O . GLY A 1 13 ? -8.308 -2.544 1.701 1.00 0.00 13 GLY A O 3
ATOM 1060 N N . TYR A 1 14 ? -7.139 -0.846 0.948 1.00 0.00 14 TYR A N 3
ATOM 1061 C CA . TYR A 1 14 ? -5.975 -1.729 0.643 1.00 0.00 14 TYR A CA 3
ATOM 1062 C C . TYR A 1 14 ? -4.959 -1.706 1.789 1.00 0.00 14 TYR A C 3
ATOM 1063 O O . TYR A 1 14 ? -4.971 -0.827 2.627 1.00 0.00 14 TYR A O 3
ATOM 1081 N N . THR A 1 15 ? -4.069 -2.660 1.815 1.00 0.00 15 THR A N 3
ATOM 1082 C CA . THR A 1 15 ? -3.035 -2.690 2.888 1.00 0.00 15 THR A CA 3
ATOM 1083 C C . THR A 1 15 ? -1.656 -2.453 2.273 1.00 0.00 15 THR A C 3
ATOM 1084 O O . THR A 1 15 ? -1.288 -3.066 1.286 1.00 0.00 15 THR A O 3
ATOM 1095 N N . CYS A 1 16 ? -0.897 -1.558 2.842 1.00 0.00 16 CYS A N 3
ATOM 1096 C CA . CYS A 1 16 ? 0.456 -1.262 2.295 1.00 0.00 16 CYS A CA 3
ATOM 1097 C C . CYS A 1 16 ? 1.505 -2.161 2.953 1.00 0.00 16 CYS A C 3
ATOM 1098 O O . CYS A 1 16 ? 1.923 -1.930 4.070 1.00 0.00 16 CYS A O 3
ATOM 1105 N N . CYS A 1 17 ? 1.938 -3.183 2.267 1.00 0.00 17 CYS A N 3
ATOM 1106 C CA . CYS A 1 17 ? 2.963 -4.093 2.852 1.00 0.00 17 CYS A CA 3
ATOM 1107 C C . CYS A 1 17 ? 4.280 -3.954 2.084 1.00 0.00 17 CYS A C 3
ATOM 1108 O O . CYS A 1 17 ? 4.298 -3.883 0.871 1.00 0.00 17 CYS A O 3
ATOM 1116 N N . ARG A 1 18 ? 5.382 -3.915 2.779 1.00 0.00 18 ARG A N 3
ATOM 1117 C CA . ARG A 1 18 ? 6.693 -3.784 2.082 1.00 0.00 18 ARG A CA 3
ATOM 1118 C C . ARG A 1 18 ? 7.280 -5.169 1.804 1.00 0.00 18 ARG A C 3
ATOM 1119 O O . ARG A 1 18 ? 7.332 -6.019 2.672 1.00 0.00 18 ARG A O 3
ATOM 1140 N N . LEU A 1 19 ? 7.722 -5.402 0.599 1.00 0.00 19 LEU A N 3
ATOM 1141 C CA . LEU A 1 19 ? 8.306 -6.730 0.263 1.00 0.00 19 LEU A CA 3
ATOM 1142 C C . LEU A 1 19 ? 9.626 -6.930 1.012 1.00 0.00 19 LEU A C 3
ATOM 1143 O O . LEU A 1 19 ? 10.186 -5.990 1.542 1.00 0.00 19 LEU A O 3
ATOM 1159 N N . PRO A 1 20 ? 10.081 -8.153 1.028 1.00 0.00 20 PRO A N 3
ATOM 1160 C CA . PRO A 1 20 ? 11.353 -8.482 1.717 1.00 0.00 20 PRO A CA 3
ATOM 1161 C C . PRO A 1 20 ? 12.540 -7.883 0.957 1.00 0.00 20 PRO A C 3
ATOM 1162 O O . PRO A 1 20 ? 13.669 -7.948 1.400 1.00 0.00 20 PRO A O 3
ATOM 1173 N N . SER A 1 21 ? 12.289 -7.298 -0.182 1.00 0.00 21 SER A N 3
ATOM 1174 C CA . SER A 1 21 ? 13.403 -6.692 -0.967 1.00 0.00 21 SER A CA 3
ATOM 1175 C C . SER A 1 21 ? 13.407 -5.173 -0.788 1.00 0.00 21 SER A C 3
ATOM 1176 O O . SER A 1 21 ? 13.859 -4.438 -1.644 1.00 0.00 21 SER A O 3
ATOM 1184 N N . GLY A 1 22 ? 12.908 -4.699 0.319 1.00 0.00 22 GLY A N 3
ATOM 1185 C CA . GLY A 1 22 ? 12.883 -3.227 0.557 1.00 0.00 22 GLY A CA 3
ATOM 1186 C C . GLY A 1 22 ? 11.945 -2.561 -0.450 1.00 0.00 22 GLY A C 3
ATOM 1187 O O . GLY 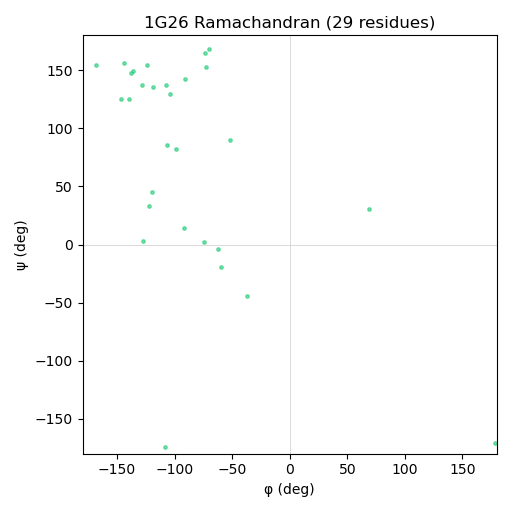A 1 22 ? 12.106 -1.406 -0.795 1.00 0.00 22 GLY A O 3
ATOM 1191 N N . ALA A 1 23 ? 10.964 -3.277 -0.927 1.00 0.00 23 ALA A N 3
ATOM 1192 C CA . ALA A 1 23 ? 10.017 -2.679 -1.913 1.00 0.00 23 ALA A CA 3
ATOM 1193 C C . ALA A 1 23 ? 8.645 -2.463 -1.271 1.00 0.00 23 ALA A C 3
ATOM 1194 O O . ALA A 1 23 ? 8.385 -2.910 -0.171 1.00 0.00 23 ALA A O 3
ATOM 1201 N N . TRP A 1 24 ? 7.764 -1.783 -1.952 1.00 0.00 24 TRP A N 3
ATOM 1202 C CA . TRP A 1 24 ? 6.405 -1.540 -1.388 1.00 0.00 24 TRP A CA 3
ATOM 1203 C C . TRP A 1 24 ? 5.362 -2.326 -2.187 1.00 0.00 24 TRP A C 3
ATOM 1204 O O . TRP A 1 24 ? 5.530 -2.575 -3.364 1.00 0.00 24 TRP A O 3
ATOM 1225 N N . GLY A 1 25 ? 4.287 -2.721 -1.561 1.00 0.00 25 GLY A N 3
ATOM 1226 C CA . GLY A 1 25 ? 3.244 -3.491 -2.300 1.00 0.00 25 GLY A CA 3
ATOM 1227 C C . GLY A 1 25 ? 1.869 -3.250 -1.672 1.00 0.00 25 GLY A C 3
ATOM 1228 O O . GLY A 1 25 ? 1.579 -3.717 -0.588 1.00 0.00 25 GLY A O 3
ATOM 1232 N N . CYS A 1 26 ? 1.013 -2.535 -2.352 1.00 0.00 26 CYS A N 3
ATOM 1233 C CA . CYS A 1 26 ? -0.352 -2.276 -1.806 1.00 0.00 26 CYS A CA 3
ATOM 1234 C C . CYS A 1 26 ? -1.326 -3.331 -2.334 1.00 0.00 26 CYS A C 3
ATOM 1235 O O . CYS A 1 26 ? -1.573 -3.421 -3.520 1.00 0.00 26 CYS A O 3
ATOM 1242 N N . CYS A 1 27 ? -1.876 -4.137 -1.467 1.00 0.00 27 CYS A N 3
ATOM 1243 C CA . CYS A 1 27 ? -2.825 -5.189 -1.940 1.00 0.00 27 CYS A CA 3
ATOM 1244 C C . CYS A 1 27 ? -4.118 -5.153 -1.124 1.00 0.00 27 CYS A C 3
ATOM 1245 O O . CYS A 1 27 ? -4.121 -4.735 0.015 1.00 0.00 27 CYS A O 3
ATOM 1253 N N . PRO A 1 28 ? -5.178 -5.597 -1.742 1.00 0.00 28 PRO A N 3
ATOM 1254 C CA . PRO A 1 28 ? -6.499 -5.623 -1.070 1.00 0.00 28 PRO A CA 3
ATOM 1255 C C . PRO A 1 28 ? -6.536 -6.735 -0.016 1.00 0.00 28 PRO A C 3
ATOM 1256 O O . PRO A 1 28 ? -5.878 -7.749 -0.149 1.00 0.00 28 PRO A O 3
ATOM 1267 N N . PHE A 1 29 ? -7.295 -6.553 1.030 1.00 0.00 29 PHE A N 3
ATOM 1268 C CA . PHE A 1 29 ? -7.367 -7.601 2.088 1.00 0.00 29 PHE A CA 3
ATOM 1269 C C . PHE A 1 29 ? -8.760 -7.619 2.721 1.00 0.00 29 PHE A C 3
ATOM 1270 O O . PHE A 1 29 ? -8.916 -7.416 3.908 1.00 0.00 29 PHE A O 3
ATOM 1287 N N . THR A 1 30 ? -9.775 -7.861 1.936 1.00 0.00 30 THR A N 3
ATOM 1288 C CA . THR A 1 30 ? -11.157 -7.891 2.493 1.00 0.00 30 THR A CA 3
ATOM 1289 C C . THR A 1 30 ? -11.757 -9.292 2.347 1.00 0.00 30 THR A C 3
ATOM 1290 O O . THR A 1 30 ? -12.663 -9.513 1.568 1.00 0.00 30 THR A O 3
ATOM 1301 N N . GLN A 1 31 ? -11.259 -10.242 3.092 1.00 0.00 31 GLN A N 3
ATOM 1302 C CA . GLN A 1 31 ? -11.801 -11.629 2.999 1.00 0.00 31 GLN A CA 3
ATOM 1303 C C . GLN A 1 31 ? -11.240 -12.491 4.134 1.00 0.00 31 GLN A C 3
ATOM 1304 O O . GLN A 1 31 ? -10.059 -12.465 4.418 1.00 0.00 31 GLN A O 3
ATOM 1318 N N . VAL A 1 1 ? -6.932 9.348 1.180 1.00 0.00 1 VAL A N 4
ATOM 1319 C CA . VAL A 1 1 ? -6.300 8.056 0.782 1.00 0.00 1 VAL A CA 4
ATOM 1320 C C . VAL A 1 1 ? -5.199 7.675 1.774 1.00 0.00 1 VAL A C 4
ATOM 1321 O O . VAL A 1 1 ? -4.945 8.376 2.733 1.00 0.00 1 VAL A O 4
ATOM 1334 N N . VAL A 1 2 ? -4.541 6.570 1.550 1.00 0.00 2 VAL A N 4
ATOM 1335 C CA . VAL A 1 2 ? -3.457 6.149 2.484 1.00 0.00 2 VAL A CA 4
ATOM 1336 C C . VAL A 1 2 ? -2.089 6.332 1.820 1.00 0.00 2 VAL A C 4
ATOM 1337 O O . VAL A 1 2 ? -1.662 5.525 1.020 1.00 0.00 2 VAL A O 4
ATOM 1350 N N . HIS A 1 3 ? -1.396 7.390 2.150 1.00 0.00 3 HIS A N 4
ATOM 1351 C CA . HIS A 1 3 ? -0.054 7.624 1.539 1.00 0.00 3 HIS A CA 4
ATOM 1352 C C . HIS A 1 3 ? 1.008 6.799 2.270 1.00 0.00 3 HIS A C 4
ATOM 1353 O O . HIS A 1 3 ? 1.607 7.250 3.226 1.00 0.00 3 HIS A O 4
ATOM 1367 N N . CYS A 1 4 ? 1.246 5.593 1.830 1.00 0.00 4 CYS A N 4
ATOM 1368 C CA . CYS A 1 4 ? 2.267 4.742 2.506 1.00 0.00 4 CYS A CA 4
ATOM 1369 C C . CYS A 1 4 ? 3.666 5.052 1.961 1.00 0.00 4 CYS A C 4
ATOM 1370 O O . CYS A 1 4 ? 4.635 4.415 2.319 1.00 0.00 4 CYS A O 4
ATOM 1377 N N . ASP A 1 5 ? 3.778 6.026 1.099 1.00 0.00 5 ASP A N 4
ATOM 1378 C CA . ASP A 1 5 ? 5.117 6.371 0.541 1.00 0.00 5 ASP A CA 4
ATOM 1379 C C . ASP A 1 5 ? 5.051 7.696 -0.220 1.00 0.00 5 ASP A C 4
ATOM 1380 O O . ASP A 1 5 ? 4.096 8.441 -0.110 1.00 0.00 5 ASP A O 4
ATOM 1389 N N . MET A 1 6 ? 6.061 7.999 -0.989 1.00 0.00 6 MET A N 4
ATOM 1390 C CA . MET A 1 6 ? 6.061 9.279 -1.752 1.00 0.00 6 MET A CA 4
ATOM 1391 C C . MET A 1 6 ? 5.582 9.050 -3.189 1.00 0.00 6 MET A C 4
ATOM 1392 O O . MET A 1 6 ? 5.053 9.942 -3.823 1.00 0.00 6 MET A O 4
ATOM 1406 N N . GLU A 1 7 ? 5.767 7.868 -3.713 1.00 0.00 7 GLU A N 4
ATOM 1407 C CA . GLU A 1 7 ? 5.325 7.598 -5.113 1.00 0.00 7 GLU A CA 4
ATOM 1408 C C . GLU A 1 7 ? 4.098 6.680 -5.128 1.00 0.00 7 GLU A C 4
ATOM 1409 O O . GLU A 1 7 ? 3.127 6.942 -5.809 1.00 0.00 7 GLU A O 4
ATOM 1421 N N . VAL A 1 8 ? 4.133 5.604 -4.389 1.00 0.00 8 VAL A N 4
ATOM 1422 C CA . VAL A 1 8 ? 2.963 4.677 -4.374 1.00 0.00 8 VAL A CA 4
ATOM 1423 C C . VAL A 1 8 ? 1.977 5.082 -3.267 1.00 0.00 8 VAL A C 4
ATOM 1424 O O . VAL A 1 8 ? 2.366 5.420 -2.167 1.00 0.00 8 VAL A O 4
ATOM 1437 N N . ILE A 1 9 ? 0.703 5.049 -3.555 1.00 0.00 9 ILE A N 4
ATOM 1438 C CA . ILE A 1 9 ? -0.310 5.429 -2.523 1.00 0.00 9 ILE A CA 4
ATOM 1439 C C . ILE A 1 9 ? -1.623 4.681 -2.774 1.00 0.00 9 ILE A C 4
ATOM 1440 O O . ILE A 1 9 ? -2.132 4.654 -3.877 1.00 0.00 9 ILE A O 4
ATOM 1456 N N . CYS A 1 10 ? -2.176 4.078 -1.759 1.00 0.00 10 CYS A N 4
ATOM 1457 C CA . CYS A 1 10 ? -3.457 3.334 -1.938 1.00 0.00 10 CYS A CA 4
ATOM 1458 C C . CYS A 1 10 ? -4.521 3.889 -0.987 1.00 0.00 10 CYS A C 4
ATOM 1459 O O . CYS A 1 10 ? -4.201 4.569 -0.033 1.00 0.00 10 CYS A O 4
ATOM 1466 N N . PRO A 1 11 ? -5.756 3.581 -1.276 1.00 0.00 11 PRO A N 4
ATOM 1467 C CA . PRO A 1 11 ? -6.870 4.054 -0.431 1.00 0.00 11 PRO A CA 4
ATOM 1468 C C . PRO A 1 11 ? -7.055 3.133 0.782 1.00 0.00 11 PRO A C 4
ATOM 1469 O O . PRO A 1 11 ? -6.413 2.108 0.901 1.00 0.00 11 PRO A O 4
ATOM 1480 N N . ASP A 1 12 ? -7.918 3.502 1.690 1.00 0.00 12 ASP A N 4
ATOM 1481 C CA . ASP A 1 12 ? -8.136 2.665 2.908 1.00 0.00 12 ASP A CA 4
ATOM 1482 C C . ASP A 1 12 ? -8.708 1.292 2.542 1.00 0.00 12 ASP A C 4
ATOM 1483 O O . ASP A 1 12 ? -8.638 0.356 3.313 1.00 0.00 12 ASP A O 4
ATOM 1492 N N . GLY A 1 13 ? -9.275 1.160 1.375 1.00 0.00 13 GLY A N 4
ATOM 1493 C CA . GLY A 1 13 ? -9.853 -0.155 0.975 1.00 0.00 13 GLY A CA 4
ATOM 1494 C C . GLY A 1 13 ? -8.732 -1.180 0.775 1.00 0.00 13 GLY A C 4
ATOM 1495 O O . GLY A 1 13 ? -8.986 -2.342 0.529 1.00 0.00 13 GLY A O 4
ATOM 1499 N N . TYR A 1 14 ? -7.497 -0.767 0.873 1.00 0.00 14 TYR A N 4
ATOM 1500 C CA . TYR A 1 14 ? -6.377 -1.732 0.679 1.00 0.00 14 TYR A CA 4
ATOM 1501 C C . TYR A 1 14 ? -5.342 -1.600 1.796 1.00 0.00 14 TYR A C 4
ATOM 1502 O O . TYR A 1 14 ? -5.423 -0.731 2.640 1.00 0.00 14 TYR A O 4
ATOM 1520 N N . THR A 1 15 ? -4.361 -2.459 1.791 1.00 0.00 15 THR A N 4
ATOM 1521 C CA . THR A 1 15 ? -3.299 -2.396 2.832 1.00 0.00 15 THR A CA 4
ATOM 1522 C C . THR A 1 15 ? -1.927 -2.392 2.156 1.00 0.00 15 THR A C 4
ATOM 1523 O O . THR A 1 15 ? -1.570 -3.314 1.447 1.00 0.00 15 THR A O 4
ATOM 1534 N N . CYS A 1 16 ? -1.161 -1.355 2.354 1.00 0.00 16 CYS A N 4
ATOM 1535 C CA . CYS A 1 16 ? 0.182 -1.285 1.709 1.00 0.00 16 CYS A CA 4
ATOM 1536 C C . CYS A 1 16 ? 1.212 -2.074 2.520 1.00 0.00 16 CYS A C 4
ATOM 1537 O O . CYS A 1 16 ? 1.423 -1.824 3.690 1.00 0.00 16 CYS A O 4
ATOM 1544 N N . CYS A 1 17 ? 1.862 -3.020 1.899 1.00 0.00 17 CYS A N 4
ATOM 1545 C CA . CYS A 1 17 ? 2.886 -3.823 2.623 1.00 0.00 17 CYS A CA 4
ATOM 1546 C C . CYS A 1 17 ? 4.257 -3.621 1.973 1.00 0.00 17 CYS A C 4
ATOM 1547 O O . CYS A 1 17 ? 4.416 -3.780 0.779 1.00 0.00 17 CYS A O 4
ATOM 1555 N N . ARG A 1 18 ? 5.247 -3.267 2.745 1.00 0.00 18 ARG A N 4
ATOM 1556 C CA . ARG A 1 18 ? 6.603 -3.052 2.163 1.00 0.00 18 ARG A CA 4
ATOM 1557 C C . ARG A 1 18 ? 7.333 -4.388 2.008 1.00 0.00 18 ARG A C 4
ATOM 1558 O O . ARG A 1 18 ? 7.521 -5.120 2.960 1.00 0.00 18 ARG A O 4
ATOM 1579 N N . LEU A 1 19 ? 7.746 -4.711 0.812 1.00 0.00 19 LEU A N 4
ATOM 1580 C CA . LEU A 1 19 ? 8.465 -6.000 0.592 1.00 0.00 19 LEU A CA 4
ATOM 1581 C C . LEU A 1 19 ? 9.831 -5.967 1.282 1.00 0.00 19 LEU A C 4
ATOM 1582 O O . LEU A 1 19 ? 10.266 -4.934 1.750 1.00 0.00 19 LEU A O 4
ATOM 1598 N N . PRO A 1 20 ? 10.461 -7.109 1.321 1.00 0.00 20 PRO A N 4
ATOM 1599 C CA . PRO A 1 20 ? 11.795 -7.224 1.961 1.00 0.00 20 PRO A CA 4
ATOM 1600 C C . PRO A 1 20 ? 12.871 -6.567 1.090 1.00 0.00 20 PRO A C 4
ATOM 1601 O O . PRO A 1 20 ? 13.939 -6.228 1.558 1.00 0.00 20 PRO A O 4
ATOM 1612 N N . SER A 1 21 ? 12.599 -6.386 -0.175 1.00 0.00 21 SER A N 4
ATOM 1613 C CA . SER A 1 21 ? 13.612 -5.751 -1.068 1.00 0.00 21 SER A CA 4
ATOM 1614 C C . SER A 1 21 ? 13.287 -4.269 -1.260 1.00 0.00 21 SER A C 4
ATOM 1615 O O . SER A 1 21 ? 13.557 -3.692 -2.295 1.00 0.00 21 SER A O 4
ATOM 1623 N N . GLY A 1 22 ? 12.711 -3.646 -0.269 1.00 0.00 22 GLY A N 4
ATOM 1624 C CA . GLY A 1 22 ? 12.370 -2.200 -0.394 1.00 0.00 22 GLY A CA 4
ATOM 1625 C C . GLY A 1 22 ? 11.282 -2.020 -1.454 1.00 0.00 22 GLY A C 4
ATOM 1626 O O . GLY A 1 22 ? 11.328 -1.108 -2.254 1.00 0.00 22 GLY A O 4
ATOM 1630 N N . ALA A 1 23 ? 10.304 -2.884 -1.470 1.00 0.00 23 ALA A N 4
ATOM 1631 C CA . ALA A 1 23 ? 9.216 -2.758 -2.483 1.00 0.00 23 ALA A CA 4
ATOM 1632 C C . ALA A 1 23 ? 7.882 -2.454 -1.796 1.00 0.00 23 ALA A C 4
ATOM 1633 O O . ALA A 1 23 ? 7.824 -2.217 -0.606 1.00 0.00 23 ALA A O 4
ATOM 1640 N N . TRP A 1 24 ? 6.808 -2.459 -2.538 1.00 0.00 24 TRP A N 4
ATOM 1641 C CA . TRP A 1 24 ? 5.479 -2.169 -1.930 1.00 0.00 24 TRP A CA 4
ATOM 1642 C C . TRP A 1 24 ? 4.414 -3.092 -2.522 1.00 0.00 24 TRP A C 4
ATOM 1643 O O . TRP A 1 24 ? 4.481 -3.479 -3.671 1.00 0.00 24 TRP A O 4
ATOM 1664 N N . GLY A 1 25 ? 3.427 -3.445 -1.747 1.00 0.00 25 GLY A N 4
ATOM 1665 C CA . GLY A 1 25 ? 2.357 -4.340 -2.268 1.00 0.00 25 GLY A CA 4
ATOM 1666 C C . GLY A 1 25 ? 1.010 -3.912 -1.685 1.00 0.00 25 GLY A C 4
ATOM 1667 O O . GLY A 1 25 ? 0.779 -4.014 -0.496 1.00 0.00 25 GLY A O 4
ATOM 1671 N N . CYS A 1 26 ? 0.119 -3.434 -2.508 1.00 0.00 26 CYS A N 4
ATOM 1672 C CA . CYS A 1 26 ? -1.211 -3.004 -1.992 1.00 0.00 26 CYS A CA 4
ATOM 1673 C C . CYS A 1 26 ? -2.207 -4.159 -2.088 1.00 0.00 26 CYS A C 4
ATOM 1674 O O . CYS A 1 26 ? -2.666 -4.509 -3.157 1.00 0.00 26 CYS A O 4
ATOM 1681 N N . CYS A 1 27 ? -2.545 -4.755 -0.980 1.00 0.00 27 CYS A N 4
ATOM 1682 C CA . CYS A 1 27 ? -3.511 -5.888 -1.013 1.00 0.00 27 CYS A CA 4
ATOM 1683 C C . CYS A 1 27 ? -4.753 -5.549 -0.185 1.00 0.00 27 CYS A C 4
ATOM 1684 O O . CYS A 1 27 ? -4.651 -4.968 0.876 1.00 0.00 27 CYS A O 4
ATOM 1692 N N . PRO A 1 28 ? -5.889 -5.923 -0.706 1.00 0.00 28 PRO A N 4
ATOM 1693 C CA . PRO A 1 28 ? -7.171 -5.655 -0.009 1.00 0.00 28 PRO A CA 4
ATOM 1694 C C . PRO A 1 28 ? -7.323 -6.567 1.211 1.00 0.00 28 PRO A C 4
ATOM 1695 O O . PRO A 1 28 ? -6.855 -7.688 1.222 1.00 0.00 28 PRO A O 4
ATOM 1706 N N . PHE A 1 29 ? -7.979 -6.094 2.235 1.00 0.00 29 PHE A N 4
ATOM 1707 C CA . PHE A 1 29 ? -8.166 -6.932 3.454 1.00 0.00 29 PHE A CA 4
ATOM 1708 C C . PHE A 1 29 ? -9.182 -8.041 3.172 1.00 0.00 29 PHE A C 4
ATOM 1709 O O . PHE A 1 29 ? -10.358 -7.789 2.996 1.00 0.00 29 PHE A O 4
ATOM 1726 N N . THR A 1 30 ? -8.737 -9.267 3.124 1.00 0.00 30 THR A N 4
ATOM 1727 C CA . THR A 1 30 ? -9.679 -10.390 2.849 1.00 0.00 30 THR A CA 4
ATOM 1728 C C . THR A 1 30 ? -9.426 -11.541 3.824 1.00 0.00 30 THR A C 4
ATOM 1729 O O . THR A 1 30 ? -9.054 -12.630 3.433 1.00 0.00 30 THR A O 4
ATOM 1740 N N . GLN A 1 31 ? -9.622 -11.309 5.092 1.00 0.00 31 GLN A N 4
ATOM 1741 C CA . GLN A 1 31 ? -9.391 -12.390 6.091 1.00 0.00 31 GLN A CA 4
ATOM 1742 C C . GLN A 1 31 ? -10.727 -12.960 6.574 1.00 0.00 31 GLN A C 4
ATOM 1743 O O . GLN A 1 31 ? -10.869 -14.152 6.767 1.00 0.00 31 GLN A O 4
ATOM 1757 N N . VAL A 1 1 ? -7.656 8.417 -0.709 1.00 0.00 1 VAL A N 5
ATOM 1758 C CA . VAL A 1 1 ? -6.543 7.423 -0.716 1.00 0.00 1 VAL A CA 5
ATOM 1759 C C . VAL A 1 1 ? -5.615 7.656 0.479 1.00 0.00 1 VAL A C 5
ATOM 1760 O O . VAL A 1 1 ? -5.737 8.633 1.192 1.00 0.00 1 VAL A O 5
ATOM 1773 N N . VAL A 1 2 ? -4.687 6.765 0.701 1.00 0.00 2 VAL A N 5
ATOM 1774 C CA . VAL A 1 2 ? -3.750 6.932 1.849 1.00 0.00 2 VAL A CA 5
ATOM 1775 C C . VAL A 1 2 ? -2.305 6.953 1.348 1.00 0.00 2 VAL A C 5
ATOM 1776 O O . VAL A 1 2 ? -1.651 5.932 1.262 1.00 0.00 2 VAL A O 5
ATOM 1789 N N . HIS A 1 3 ? -1.802 8.108 1.010 1.00 0.00 3 HIS A N 5
ATOM 1790 C CA . HIS A 1 3 ? -0.402 8.196 0.508 1.00 0.00 3 HIS A CA 5
ATOM 1791 C C . HIS A 1 3 ? 0.577 7.659 1.557 1.00 0.00 3 HIS A C 5
ATOM 1792 O O . HIS A 1 3 ? 1.171 8.411 2.304 1.00 0.00 3 HIS A O 5
ATOM 1806 N N . CYS A 1 4 ? 0.752 6.367 1.619 1.00 0.00 4 CYS A N 5
ATOM 1807 C CA . CYS A 1 4 ? 1.698 5.793 2.620 1.00 0.00 4 CYS A CA 5
ATOM 1808 C C . CYS A 1 4 ? 3.071 6.450 2.472 1.00 0.00 4 CYS A C 5
ATOM 1809 O O . CYS A 1 4 ? 3.824 6.561 3.418 1.00 0.00 4 CYS A O 5
ATOM 1816 N N . ASP A 1 5 ? 3.398 6.892 1.288 1.00 0.00 5 ASP A N 5
ATOM 1817 C CA . ASP A 1 5 ? 4.718 7.547 1.073 1.00 0.00 5 ASP A CA 5
ATOM 1818 C C . ASP A 1 5 ? 4.596 8.622 -0.012 1.00 0.00 5 ASP A C 5
ATOM 1819 O O . ASP A 1 5 ? 3.511 9.048 -0.354 1.00 0.00 5 ASP A O 5
ATOM 1828 N N . MET A 1 6 ? 5.695 9.067 -0.554 1.00 0.00 6 MET A N 5
ATOM 1829 C CA . MET A 1 6 ? 5.631 10.116 -1.611 1.00 0.00 6 MET A CA 5
ATOM 1830 C C . MET A 1 6 ? 5.748 9.487 -3.002 1.00 0.00 6 MET A C 5
ATOM 1831 O O . MET A 1 6 ? 6.003 10.164 -3.979 1.00 0.00 6 MET A O 5
ATOM 1845 N N . GLU A 1 7 ? 5.569 8.197 -3.103 1.00 0.00 7 GLU A N 5
ATOM 1846 C CA . GLU A 1 7 ? 5.677 7.533 -4.435 1.00 0.00 7 GLU A CA 5
ATOM 1847 C C . GLU A 1 7 ? 4.545 6.517 -4.626 1.00 0.00 7 GLU A C 5
ATOM 1848 O O . GLU A 1 7 ? 4.067 6.308 -5.722 1.00 0.00 7 GLU A O 5
ATOM 1860 N N . VAL A 1 8 ? 4.114 5.881 -3.570 1.00 0.00 8 VAL A N 5
ATOM 1861 C CA . VAL A 1 8 ? 3.015 4.882 -3.703 1.00 0.00 8 VAL A CA 5
ATOM 1862 C C . VAL A 1 8 ? 1.782 5.337 -2.917 1.00 0.00 8 VAL A C 5
ATOM 1863 O O . VAL A 1 8 ? 1.863 6.194 -2.060 1.00 0.00 8 VAL A O 5
ATOM 1876 N N . ILE A 1 9 ? 0.641 4.773 -3.206 1.00 0.00 9 ILE A N 5
ATOM 1877 C CA . ILE A 1 9 ? -0.598 5.176 -2.479 1.00 0.00 9 ILE A CA 5
ATOM 1878 C C . ILE A 1 9 ? -1.646 4.063 -2.557 1.00 0.00 9 ILE A C 5
ATOM 1879 O O . ILE A 1 9 ? -1.898 3.508 -3.609 1.00 0.00 9 ILE A O 5
ATOM 1895 N N . CYS A 1 10 ? -2.267 3.735 -1.456 1.00 0.00 10 CYS A N 5
ATOM 1896 C CA . CYS A 1 10 ? -3.305 2.665 -1.480 1.00 0.00 10 CYS A CA 5
ATOM 1897 C C . CYS A 1 10 ? -4.692 3.292 -1.321 1.00 0.00 10 CYS A C 5
ATOM 1898 O O . CYS A 1 10 ? -4.850 4.262 -0.606 1.00 0.00 10 CYS A O 5
ATOM 1905 N N . PRO A 1 11 ? -5.656 2.725 -1.996 1.00 0.00 11 PRO A N 5
ATOM 1906 C CA . PRO A 1 11 ? -7.037 3.250 -1.923 1.00 0.00 11 PRO A CA 5
ATOM 1907 C C . PRO A 1 11 ? -7.749 2.769 -0.651 1.00 0.00 11 PRO A C 5
ATOM 1908 O O . PRO A 1 11 ? -8.928 2.479 -0.667 1.00 0.00 11 PRO A O 5
ATOM 1919 N N . ASP A 1 12 ? -7.051 2.692 0.451 1.00 0.00 12 ASP A N 5
ATOM 1920 C CA . ASP A 1 12 ? -7.697 2.242 1.720 1.00 0.00 12 ASP A CA 5
ATOM 1921 C C . ASP A 1 12 ? -8.124 0.773 1.624 1.00 0.00 12 ASP A C 5
ATOM 1922 O O . ASP A 1 12 ? -7.740 -0.046 2.435 1.00 0.00 12 ASP A O 5
ATOM 1931 N N . GLY A 1 13 ? -8.922 0.438 0.647 1.00 0.00 13 GLY A N 5
ATOM 1932 C CA . GLY A 1 13 ? -9.384 -0.971 0.500 1.00 0.00 13 GLY A CA 5
ATOM 1933 C C . GLY A 1 13 ? -8.226 -1.930 0.777 1.00 0.00 13 GLY A C 5
ATOM 1934 O O . GLY A 1 13 ? -8.417 -3.023 1.272 1.00 0.00 13 GLY A O 5
ATOM 1938 N N . TYR A 1 14 ? -7.025 -1.531 0.464 1.00 0.00 14 TYR A N 5
ATOM 1939 C CA . TYR A 1 14 ? -5.857 -2.424 0.710 1.00 0.00 14 TYR A CA 5
ATOM 1940 C C . TYR A 1 14 ? -5.088 -1.963 1.949 1.00 0.00 14 TYR A C 5
ATOM 1941 O O . TYR A 1 14 ? -5.364 -0.925 2.515 1.00 0.00 14 TYR A O 5
ATOM 1959 N N . THR A 1 15 ? -4.120 -2.729 2.368 1.00 0.00 15 THR A N 5
ATOM 1960 C CA . THR A 1 15 ? -3.323 -2.343 3.565 1.00 0.00 15 THR A CA 5
ATOM 1961 C C . THR A 1 15 ? -1.870 -2.085 3.164 1.00 0.00 15 THR A C 5
ATOM 1962 O O . THR A 1 15 ? -1.227 -2.919 2.558 1.00 0.00 15 THR A O 5
ATOM 1973 N N . CYS A 1 16 ? -1.350 -0.935 3.496 1.00 0.00 16 CYS A N 5
ATOM 1974 C CA . CYS A 1 16 ? 0.061 -0.624 3.133 1.00 0.00 16 CYS A CA 5
ATOM 1975 C C . CYS A 1 16 ? 0.978 -1.780 3.537 1.00 0.00 16 CYS A C 5
ATOM 1976 O O . CYS A 1 16 ? 0.986 -2.211 4.673 1.00 0.00 16 CYS A O 5
ATOM 1983 N N . CYS A 1 17 ? 1.752 -2.285 2.617 1.00 0.00 17 CYS A N 5
ATOM 1984 C CA . CYS A 1 17 ? 2.667 -3.413 2.952 1.00 0.00 17 CYS A CA 5
ATOM 1985 C C . CYS A 1 17 ? 3.955 -3.308 2.133 1.00 0.00 17 CYS A C 5
ATOM 1986 O O . CYS A 1 17 ? 3.938 -2.932 0.978 1.00 0.00 17 CYS A O 5
ATOM 1994 N N . ARG A 1 18 ? 5.072 -3.633 2.723 1.00 0.00 18 ARG A N 5
ATOM 1995 C CA . ARG A 1 18 ? 6.359 -3.548 1.978 1.00 0.00 18 ARG A CA 5
ATOM 1996 C C . ARG A 1 18 ? 6.744 -4.921 1.419 1.00 0.00 18 ARG A C 5
ATOM 1997 O O . ARG A 1 18 ? 6.548 -5.938 2.055 1.00 0.00 18 ARG A O 5
ATOM 2018 N N . LEU A 1 19 ? 7.294 -4.956 0.236 1.00 0.00 19 LEU A N 5
ATOM 2019 C CA . LEU A 1 19 ? 7.695 -6.261 -0.366 1.00 0.00 19 LEU A CA 5
ATOM 2020 C C . LEU A 1 19 ? 8.988 -6.767 0.282 1.00 0.00 19 LEU A C 5
ATOM 2021 O O . LEU A 1 19 ? 9.721 -6.003 0.877 1.00 0.00 19 LEU A O 5
ATOM 2037 N N . PRO A 1 20 ? 9.222 -8.045 0.144 1.00 0.00 20 PRO A N 5
ATOM 2038 C CA . PRO A 1 20 ? 10.438 -8.664 0.727 1.00 0.00 20 PRO A CA 5
ATOM 2039 C C . PRO A 1 20 ? 11.685 -8.256 -0.065 1.00 0.00 20 PRO A C 5
ATOM 2040 O O . PRO A 1 20 ? 12.800 -8.551 0.320 1.00 0.00 20 PRO A O 5
ATOM 2051 N N . SER A 1 21 ? 11.511 -7.579 -1.168 1.00 0.00 21 SER A N 5
ATOM 2052 C CA . SER A 1 21 ? 12.691 -7.154 -1.977 1.00 0.00 21 SER A CA 5
ATOM 2053 C C . SER A 1 21 ? 12.913 -5.644 -1.841 1.00 0.00 21 SER A C 5
ATOM 2054 O O . SER A 1 21 ? 13.412 -4.997 -2.739 1.00 0.00 21 SER A O 5
ATOM 2062 N N . GLY A 1 22 ? 12.546 -5.080 -0.722 1.00 0.00 22 GLY A N 5
ATOM 2063 C CA . GLY A 1 22 ? 12.734 -3.613 -0.529 1.00 0.00 22 GLY A CA 5
ATOM 2064 C C . GLY A 1 22 ? 11.796 -2.851 -1.468 1.00 0.00 22 GLY A C 5
ATOM 2065 O O . GLY A 1 22 ? 12.229 -2.189 -2.391 1.00 0.00 22 GLY A O 5
ATOM 2069 N N . ALA A 1 23 ? 10.514 -2.939 -1.239 1.00 0.00 23 ALA A N 5
ATOM 2070 C CA . ALA A 1 23 ? 9.548 -2.221 -2.121 1.00 0.00 23 ALA A CA 5
ATOM 2071 C C . ALA A 1 23 ? 8.245 -1.946 -1.363 1.00 0.00 23 ALA A C 5
ATOM 2072 O O . ALA A 1 23 ? 8.061 -2.385 -0.246 1.00 0.00 23 ALA A O 5
ATOM 2079 N N . TRP A 1 24 ? 7.338 -1.224 -1.965 1.00 0.00 24 TRP A N 5
ATOM 2080 C CA . TRP A 1 24 ? 6.047 -0.926 -1.280 1.00 0.00 24 TRP A CA 5
ATOM 2081 C C . TRP A 1 24 ? 4.871 -1.408 -2.133 1.00 0.00 24 TRP A C 5
ATOM 2082 O O . TRP A 1 24 ? 4.924 -1.396 -3.348 1.00 0.00 24 TRP A O 5
ATOM 2103 N N . GLY A 1 25 ? 3.807 -1.827 -1.506 1.00 0.00 25 GLY A N 5
ATOM 2104 C CA . GLY A 1 25 ? 2.625 -2.304 -2.278 1.00 0.00 25 GLY A CA 5
ATOM 2105 C C . GLY A 1 25 ? 1.412 -2.403 -1.350 1.00 0.00 25 GLY A C 5
ATOM 2106 O O . GLY A 1 25 ? 1.545 -2.558 -0.152 1.00 0.00 25 GLY A O 5
ATOM 2110 N N . CYS A 1 26 ? 0.228 -2.316 -1.894 1.00 0.00 26 CYS A N 5
ATOM 2111 C CA . CYS A 1 26 ? -0.997 -2.408 -1.045 1.00 0.00 26 CYS A CA 5
ATOM 2112 C C . CYS A 1 26 ? -1.563 -3.829 -1.101 1.00 0.00 26 CYS A C 5
ATOM 2113 O O . CYS A 1 26 ? -1.818 -4.361 -2.163 1.00 0.00 26 CYS A O 5
ATOM 2120 N N . CYS A 1 27 ? -1.758 -4.451 0.030 1.00 0.00 27 CYS A N 5
ATOM 2121 C CA . CYS A 1 27 ? -2.304 -5.840 0.026 1.00 0.00 27 CYS A CA 5
ATOM 2122 C C . CYS A 1 27 ? -3.739 -5.851 0.561 1.00 0.00 27 CYS A C 5
ATOM 2123 O O . CYS A 1 27 ? -4.011 -5.315 1.616 1.00 0.00 27 CYS A O 5
ATOM 2131 N N . PRO A 1 28 ? -4.615 -6.471 -0.187 1.00 0.00 28 PRO A N 5
ATOM 2132 C CA . PRO A 1 28 ? -6.037 -6.554 0.223 1.00 0.00 28 PRO A CA 5
ATOM 2133 C C . PRO A 1 28 ? -6.187 -7.536 1.388 1.00 0.00 28 PRO A C 5
ATOM 2134 O O . PRO A 1 28 ? -5.377 -8.425 1.568 1.00 0.00 28 PRO A O 5
ATOM 2145 N N . PHE A 1 29 ? -7.207 -7.383 2.184 1.00 0.00 29 PHE A N 5
ATOM 2146 C CA . PHE A 1 29 ? -7.388 -8.310 3.337 1.00 0.00 29 PHE A CA 5
ATOM 2147 C C . PHE A 1 29 ? -8.875 -8.526 3.635 1.00 0.00 29 PHE A C 5
ATOM 2148 O O . PHE A 1 29 ? -9.317 -9.638 3.842 1.00 0.00 29 PHE A O 5
ATOM 2165 N N . THR A 1 30 ? -9.654 -7.479 3.660 1.00 0.00 30 THR A N 5
ATOM 2166 C CA . THR A 1 30 ? -11.108 -7.651 3.948 1.00 0.00 30 THR A CA 5
ATOM 2167 C C . THR A 1 30 ? -11.948 -6.739 3.048 1.00 0.00 30 THR A C 5
ATOM 2168 O O . THR A 1 30 ? -12.781 -5.985 3.510 1.00 0.00 30 THR A O 5
ATOM 2179 N N . GLN A 1 31 ? -11.741 -6.806 1.761 1.00 0.00 31 GLN A N 5
ATOM 2180 C CA . GLN A 1 31 ? -12.532 -5.945 0.834 1.00 0.00 31 GLN A CA 5
ATOM 2181 C C . GLN A 1 31 ? -14.013 -5.975 1.219 1.00 0.00 31 GLN A C 5
ATOM 2182 O O . GLN A 1 31 ? -14.717 -4.992 1.095 1.00 0.00 31 GLN A O 5
ATOM 2196 N N . VAL A 1 1 ? -8.012 9.352 -1.095 1.00 0.00 1 VAL A N 6
ATOM 2197 C CA . VAL A 1 1 ? -7.033 8.227 -1.049 1.00 0.00 1 VAL A CA 6
ATOM 2198 C C . VAL A 1 1 ? -6.155 8.341 0.198 1.00 0.00 1 VAL A C 6
ATOM 2199 O O . VAL A 1 1 ? -6.015 9.400 0.777 1.00 0.00 1 VAL A O 6
ATOM 2212 N N . VAL A 1 2 ? -5.564 7.256 0.618 1.00 0.00 2 VAL A N 6
ATOM 2213 C CA . VAL A 1 2 ? -4.699 7.299 1.831 1.00 0.00 2 VAL A CA 6
ATOM 2214 C C . VAL A 1 2 ? -3.223 7.230 1.433 1.00 0.00 2 VAL A C 6
ATOM 2215 O O . VAL A 1 2 ? -2.710 6.183 1.089 1.00 0.00 2 VAL A O 6
ATOM 2228 N N . HIS A 1 3 ? -2.535 8.337 1.476 1.00 0.00 3 HIS A N 6
ATOM 2229 C CA . HIS A 1 3 ? -1.093 8.334 1.099 1.00 0.00 3 HIS A CA 6
ATOM 2230 C C . HIS A 1 3 ? -0.379 7.130 1.720 1.00 0.00 3 HIS A C 6
ATOM 2231 O O . HIS A 1 3 ? -0.313 6.991 2.926 1.00 0.00 3 HIS A O 6
ATOM 2245 N N . CYS A 1 4 ? 0.163 6.267 0.908 1.00 0.00 4 CYS A N 6
ATOM 2246 C CA . CYS A 1 4 ? 0.881 5.080 1.454 1.00 0.00 4 CYS A CA 6
ATOM 2247 C C . CYS A 1 4 ? 2.287 5.487 1.897 1.00 0.00 4 CYS A C 6
ATOM 2248 O O . CYS A 1 4 ? 2.796 5.019 2.896 1.00 0.00 4 CYS A O 6
ATOM 2255 N N . ASP A 1 5 ? 2.915 6.360 1.158 1.00 0.00 5 ASP A N 6
ATOM 2256 C CA . ASP A 1 5 ? 4.289 6.805 1.535 1.00 0.00 5 ASP A CA 6
ATOM 2257 C C . ASP A 1 5 ? 4.711 8.005 0.682 1.00 0.00 5 ASP A C 6
ATOM 2258 O O . ASP A 1 5 ? 4.648 9.138 1.116 1.00 0.00 5 ASP A O 6
ATOM 2267 N N . MET A 1 6 ? 5.145 7.768 -0.527 1.00 0.00 6 MET A N 6
ATOM 2268 C CA . MET A 1 6 ? 5.572 8.902 -1.395 1.00 0.00 6 MET A CA 6
ATOM 2269 C C . MET A 1 6 ? 5.242 8.611 -2.863 1.00 0.00 6 MET A C 6
ATOM 2270 O O . MET A 1 6 ? 4.595 9.393 -3.528 1.00 0.00 6 MET A O 6
ATOM 2284 N N . GLU A 1 7 ? 5.683 7.494 -3.375 1.00 0.00 7 GLU A N 6
ATOM 2285 C CA . GLU A 1 7 ? 5.388 7.168 -4.801 1.00 0.00 7 GLU A CA 6
ATOM 2286 C C . GLU A 1 7 ? 4.263 6.132 -4.885 1.00 0.00 7 GLU A C 6
ATOM 2287 O O . GLU A 1 7 ? 4.016 5.551 -5.924 1.00 0.00 7 GLU A O 6
ATOM 2299 N N . VAL A 1 8 ? 3.577 5.902 -3.799 1.00 0.00 8 VAL A N 6
ATOM 2300 C CA . VAL A 1 8 ? 2.462 4.907 -3.813 1.00 0.00 8 VAL A CA 6
ATOM 2301 C C . VAL A 1 8 ? 1.267 5.446 -3.024 1.00 0.00 8 VAL A C 6
ATOM 2302 O O . VAL A 1 8 ? 1.419 6.074 -1.996 1.00 0.00 8 VAL A O 6
ATOM 2315 N N . ILE A 1 9 ? 0.077 5.205 -3.502 1.00 0.00 9 ILE A N 6
ATOM 2316 C CA . ILE A 1 9 ? -1.128 5.706 -2.783 1.00 0.00 9 ILE A CA 6
ATOM 2317 C C . ILE A 1 9 ? -2.281 4.700 -2.925 1.00 0.00 9 ILE A C 6
ATOM 2318 O O . ILE A 1 9 ? -2.623 4.290 -4.016 1.00 0.00 9 ILE A O 6
ATOM 2334 N N . CYS A 1 10 ? -2.881 4.300 -1.837 1.00 0.00 10 CYS A N 6
ATOM 2335 C CA . CYS A 1 10 ? -4.006 3.323 -1.926 1.00 0.00 10 CYS A CA 6
ATOM 2336 C C . CYS A 1 10 ? -5.293 3.943 -1.374 1.00 0.00 10 CYS A C 6
ATOM 2337 O O . CYS A 1 10 ? -5.249 4.846 -0.563 1.00 0.00 10 CYS A O 6
ATOM 2344 N N . PRO A 1 11 ? -6.402 3.435 -1.841 1.00 0.00 11 PRO A N 6
ATOM 2345 C CA . PRO A 1 11 ? -7.721 3.943 -1.396 1.00 0.00 11 PRO A CA 6
ATOM 2346 C C . PRO A 1 11 ? -8.101 3.385 -0.017 1.00 0.00 11 PRO A C 6
ATOM 2347 O O . PRO A 1 11 ? -9.232 3.007 0.216 1.00 0.00 11 PRO A O 6
ATOM 2358 N N . ASP A 1 12 ? -7.173 3.348 0.903 1.00 0.00 12 ASP A N 6
ATOM 2359 C CA . ASP A 1 12 ? -7.487 2.832 2.269 1.00 0.00 12 ASP A CA 6
ATOM 2360 C C . ASP A 1 12 ? -7.847 1.342 2.228 1.00 0.00 12 ASP A C 6
ATOM 2361 O O . ASP A 1 12 ? -7.219 0.525 2.871 1.00 0.00 12 ASP A O 6
ATOM 2370 N N . GLY A 1 13 ? -8.862 0.987 1.490 1.00 0.00 13 GLY A N 6
ATOM 2371 C CA . GLY A 1 13 ? -9.276 -0.444 1.415 1.00 0.00 13 GLY A CA 6
ATOM 2372 C C . GLY A 1 13 ? -8.046 -1.350 1.324 1.00 0.00 13 GLY A C 6
ATOM 2373 O O . GLY A 1 13 ? -8.086 -2.502 1.709 1.00 0.00 13 GLY A O 6
ATOM 2377 N N . TYR A 1 14 ? -6.957 -0.853 0.808 1.00 0.00 14 TYR A N 6
ATOM 2378 C CA . TYR A 1 14 ? -5.740 -1.706 0.689 1.00 0.00 14 TYR A CA 6
ATOM 2379 C C . TYR A 1 14 ? -4.74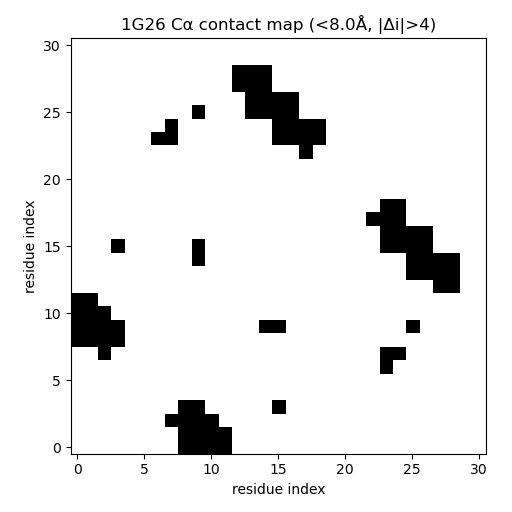6 -1.399 1.808 1.00 0.00 14 TYR A C 6
ATOM 2380 O O . TYR A 1 14 ? -4.707 -0.308 2.341 1.00 0.00 14 TYR A O 6
ATOM 2398 N N . THR A 1 15 ? -3.935 -2.359 2.160 1.00 0.00 15 THR A N 6
ATOM 2399 C CA . THR A 1 15 ? -2.932 -2.135 3.239 1.00 0.00 15 THR A CA 6
ATOM 2400 C C . THR A 1 15 ? -1.548 -1.911 2.622 1.00 0.00 15 THR A C 6
ATOM 2401 O O . THR A 1 15 ? -1.217 -2.478 1.598 1.00 0.00 15 THR A O 6
ATOM 2412 N N . CYS A 1 16 ? -0.742 -1.087 3.232 1.00 0.00 16 CYS A N 6
ATOM 2413 C CA . CYS A 1 16 ? 0.616 -0.823 2.673 1.00 0.00 16 CYS A CA 6
ATOM 2414 C C . CYS A 1 16 ? 1.657 -1.736 3.327 1.00 0.00 16 CYS A C 6
ATOM 2415 O O . CYS A 1 16 ? 1.838 -1.730 4.529 1.00 0.00 16 CYS A O 6
ATOM 2422 N N . CYS A 1 17 ? 2.349 -2.512 2.540 1.00 0.00 17 CYS A N 6
ATOM 2423 C CA . CYS A 1 17 ? 3.388 -3.419 3.103 1.00 0.00 17 CYS A CA 6
ATOM 2424 C C . CYS A 1 17 ? 4.614 -3.428 2.184 1.00 0.00 17 CYS A C 6
ATOM 2425 O O . CYS A 1 17 ? 4.493 -3.348 0.977 1.00 0.00 17 CYS A O 6
ATOM 2433 N N . ARG A 1 18 ? 5.790 -3.516 2.740 1.00 0.00 18 ARG A N 6
ATOM 2434 C CA . ARG A 1 18 ? 7.013 -3.519 1.887 1.00 0.00 18 ARG A CA 6
ATOM 2435 C C . ARG A 1 18 ? 7.421 -4.952 1.540 1.00 0.00 18 ARG A C 6
ATOM 2436 O O . ARG A 1 18 ? 7.444 -5.826 2.383 1.00 0.00 18 ARG A O 6
ATOM 2457 N N . LEU A 1 19 ? 7.743 -5.196 0.299 1.00 0.00 19 LEU A N 6
ATOM 2458 C CA . LEU A 1 19 ? 8.150 -6.568 -0.115 1.00 0.00 19 LEU A CA 6
ATOM 2459 C C . LEU A 1 19 ? 9.455 -6.971 0.579 1.00 0.00 19 LEU A C 6
ATOM 2460 O O . LEU A 1 19 ? 10.089 -6.165 1.232 1.00 0.00 19 LEU A O 6
ATOM 2476 N N . PRO A 1 20 ? 9.809 -8.216 0.411 1.00 0.00 20 PRO A N 6
ATOM 2477 C CA . PRO A 1 20 ? 11.048 -8.750 1.025 1.00 0.00 20 PRO A CA 6
ATOM 2478 C C . PRO A 1 20 ? 12.283 -8.281 0.249 1.00 0.00 20 PRO A C 6
ATOM 2479 O O . PRO A 1 20 ? 13.400 -8.637 0.572 1.00 0.00 20 PRO A O 6
ATOM 2490 N N . SER A 1 21 ? 12.094 -7.492 -0.772 1.00 0.00 21 SER A N 6
ATOM 2491 C CA . SER A 1 21 ? 13.262 -7.011 -1.566 1.00 0.00 21 SER A CA 6
ATOM 2492 C C . SER A 1 21 ? 13.372 -5.487 -1.487 1.00 0.00 21 SER A C 6
ATOM 2493 O O . SER A 1 21 ? 13.851 -4.843 -2.399 1.00 0.00 21 SER A O 6
ATOM 2501 N N . GLY A 1 22 ? 12.935 -4.906 -0.405 1.00 0.00 22 GLY A N 6
ATOM 2502 C CA . GLY A 1 22 ? 13.019 -3.423 -0.270 1.00 0.00 22 GLY A CA 6
ATOM 2503 C C . GLY A 1 22 ? 12.112 -2.758 -1.306 1.00 0.00 22 GLY A C 6
ATOM 2504 O O . GLY A 1 22 ? 12.555 -1.978 -2.126 1.00 0.00 22 GLY A O 6
ATOM 2508 N N . ALA A 1 23 ? 10.844 -3.057 -1.272 1.00 0.00 23 ALA A N 6
ATOM 2509 C CA . ALA A 1 23 ? 9.903 -2.441 -2.251 1.00 0.00 23 ALA A CA 6
ATOM 2510 C C . ALA A 1 23 ? 8.542 -2.209 -1.589 1.00 0.00 23 ALA A C 6
ATOM 2511 O O . ALA A 1 23 ? 8.281 -2.696 -0.508 1.00 0.00 23 ALA A O 6
ATOM 2518 N N . TRP A 1 24 ? 7.675 -1.470 -2.222 1.00 0.00 24 TRP A N 6
ATOM 2519 C CA . TRP A 1 24 ? 6.335 -1.216 -1.618 1.00 0.00 24 TRP A CA 6
ATOM 2520 C C . TRP A 1 24 ? 5.267 -2.045 -2.334 1.00 0.00 24 TRP A C 6
ATOM 2521 O O . TRP A 1 24 ? 5.358 -2.302 -3.518 1.00 0.00 24 TRP A O 6
ATOM 2542 N N . GLY A 1 25 ? 4.256 -2.463 -1.626 1.00 0.00 25 GLY A N 6
ATOM 2543 C CA . GLY A 1 25 ? 3.181 -3.275 -2.266 1.00 0.00 25 GLY A CA 6
ATOM 2544 C C . GLY A 1 25 ? 1.874 -3.098 -1.491 1.00 0.00 25 GLY A C 6
ATOM 2545 O O . GLY A 1 25 ? 1.844 -3.166 -0.278 1.00 0.00 25 GLY A O 6
ATOM 2549 N N . CYS A 1 26 ? 0.791 -2.872 -2.183 1.00 0.00 26 CYS A N 6
ATOM 2550 C CA . CYS A 1 26 ? -0.515 -2.694 -1.490 1.00 0.00 26 CYS A CA 6
ATOM 2551 C C . CYS A 1 26 ? -1.345 -3.975 -1.600 1.00 0.00 26 CYS A C 6
ATOM 2552 O O . CYS A 1 26 ? -1.539 -4.507 -2.673 1.00 0.00 26 CYS A O 6
ATOM 2559 N N . CYS A 1 27 ? -1.832 -4.475 -0.498 1.00 0.00 27 CYS A N 6
ATOM 2560 C CA . CYS A 1 27 ? -2.643 -5.725 -0.549 1.00 0.00 27 CYS A CA 6
ATOM 2561 C C . CYS A 1 27 ? -4.013 -5.498 0.094 1.00 0.00 27 CYS A C 6
ATOM 2562 O O . CYS A 1 27 ? -4.109 -4.939 1.168 1.00 0.00 27 CYS A O 6
ATOM 2570 N N . PRO A 1 28 ? -5.034 -5.943 -0.589 1.00 0.00 28 PRO A N 6
ATOM 2571 C CA . PRO A 1 28 ? -6.415 -5.788 -0.076 1.00 0.00 28 PRO A CA 6
ATOM 2572 C C . PRO A 1 28 ? -6.679 -6.794 1.047 1.00 0.00 28 PRO A C 6
ATOM 2573 O O . PRO A 1 28 ? -6.120 -7.875 1.069 1.00 0.00 28 PRO A O 6
ATOM 2584 N N . PHE A 1 29 ? -7.523 -6.451 1.979 1.00 0.00 29 PHE A N 6
ATOM 2585 C CA . PHE A 1 29 ? -7.818 -7.392 3.100 1.00 0.00 29 PHE A CA 6
ATOM 2586 C C . PHE A 1 29 ? -9.327 -7.466 3.349 1.00 0.00 29 PHE A C 6
ATOM 2587 O O . PHE A 1 29 ? -10.025 -6.473 3.287 1.00 0.00 29 PHE A O 6
ATOM 2604 N N . THR A 1 30 ? -9.834 -8.634 3.636 1.00 0.00 30 THR A N 6
ATOM 2605 C CA . THR A 1 30 ? -11.296 -8.769 3.892 1.00 0.00 30 THR A CA 6
ATOM 2606 C C . THR A 1 30 ? -11.592 -8.552 5.378 1.00 0.00 30 THR A C 6
ATOM 2607 O O . THR A 1 30 ? -10.733 -8.717 6.223 1.00 0.00 30 THR A O 6
ATOM 2618 N N . GLN A 1 31 ? -12.800 -8.185 5.705 1.00 0.00 31 GLN A N 6
ATOM 2619 C CA . GLN A 1 31 ? -13.149 -7.958 7.137 1.00 0.00 31 GLN A CA 6
ATOM 2620 C C . GLN A 1 31 ? -14.669 -7.991 7.322 1.00 0.00 31 GLN A C 6
ATOM 2621 O O . GLN A 1 31 ? -15.420 -8.047 6.367 1.00 0.00 31 GLN A O 6
ATOM 2635 N N . VAL A 1 1 ? -7.290 10.187 0.507 1.00 0.00 1 VAL A N 7
ATOM 2636 C CA . VAL A 1 1 ? -6.479 8.964 0.245 1.00 0.00 1 VAL A CA 7
ATOM 2637 C C . VAL A 1 1 ? -5.730 8.545 1.512 1.00 0.00 1 VAL A C 7
ATOM 2638 O O . VAL A 1 1 ? -5.763 9.224 2.520 1.00 0.00 1 VAL A O 7
ATOM 2651 N N . VAL A 1 2 ? -5.050 7.432 1.468 1.00 0.00 2 VAL A N 7
ATOM 2652 C CA . VAL A 1 2 ? -4.295 6.971 2.668 1.00 0.00 2 VAL A CA 7
ATOM 2653 C C . VAL A 1 2 ? -2.795 7.188 2.456 1.00 0.00 2 VAL A C 7
ATOM 2654 O O . VAL A 1 2 ? -2.038 7.329 3.396 1.00 0.00 2 VAL A O 7
ATOM 2667 N N . HIS A 1 3 ? -2.362 7.218 1.226 1.00 0.00 3 HIS A N 7
ATOM 2668 C CA . HIS A 1 3 ? -0.911 7.429 0.948 1.00 0.00 3 HIS A CA 7
ATOM 2669 C C . HIS A 1 3 ? -0.071 6.371 1.670 1.00 0.00 3 HIS A C 7
ATOM 2670 O O . HIS A 1 3 ? 0.295 6.533 2.817 1.00 0.00 3 HIS A O 7
ATOM 2684 N N . CYS A 1 4 ? 0.242 5.293 1.005 1.00 0.00 4 CYS A N 7
ATOM 2685 C CA . CYS A 1 4 ? 1.063 4.232 1.654 1.00 0.00 4 CYS A CA 7
ATOM 2686 C C . CYS A 1 4 ? 2.435 4.793 2.032 1.00 0.00 4 CYS A C 7
ATOM 2687 O O . CYS A 1 4 ? 2.994 4.458 3.057 1.00 0.00 4 CYS A O 7
ATOM 2694 N N . ASP A 1 5 ? 2.980 5.649 1.211 1.00 0.00 5 ASP A N 7
ATOM 2695 C CA . ASP A 1 5 ? 4.314 6.236 1.525 1.00 0.00 5 ASP A CA 7
ATOM 2696 C C . ASP A 1 5 ? 4.561 7.483 0.671 1.00 0.00 5 ASP A C 7
ATOM 2697 O O . ASP A 1 5 ? 3.638 8.152 0.251 1.00 0.00 5 ASP A O 7
ATOM 2706 N N . MET A 1 6 ? 5.799 7.804 0.417 1.00 0.00 6 MET A N 7
ATOM 2707 C CA . MET A 1 6 ? 6.104 9.011 -0.403 1.00 0.00 6 MET A CA 7
ATOM 2708 C C . MET A 1 6 ? 5.954 8.701 -1.896 1.00 0.00 6 MET A C 7
ATOM 2709 O O . MET A 1 6 ? 5.879 9.593 -2.717 1.00 0.00 6 MET A O 7
ATOM 2723 N N . GLU A 1 7 ? 5.912 7.447 -2.254 1.00 0.00 7 GLU A N 7
ATOM 2724 C CA . GLU A 1 7 ? 5.771 7.092 -3.697 1.00 0.00 7 GLU A CA 7
ATOM 2725 C C . GLU A 1 7 ? 4.735 5.980 -3.877 1.00 0.00 7 GLU A C 7
ATOM 2726 O O . GLU A 1 7 ? 4.750 5.258 -4.854 1.00 0.00 7 GLU A O 7
ATOM 2738 N N . VAL A 1 8 ? 3.834 5.833 -2.944 1.00 0.00 8 VAL A N 7
ATOM 2739 C CA . VAL A 1 8 ? 2.802 4.763 -3.071 1.00 0.00 8 VAL A CA 7
ATOM 2740 C C . VAL A 1 8 ? 1.457 5.257 -2.531 1.00 0.00 8 VAL A C 7
ATOM 2741 O O . VAL A 1 8 ? 1.399 6.067 -1.628 1.00 0.00 8 VAL A O 7
ATOM 2754 N N . ILE A 1 9 ? 0.375 4.772 -3.077 1.00 0.00 9 ILE A N 7
ATOM 2755 C CA . ILE A 1 9 ? -0.965 5.213 -2.596 1.00 0.00 9 ILE A CA 7
ATOM 2756 C C . ILE A 1 9 ? -2.045 4.233 -3.065 1.00 0.00 9 ILE A C 7
ATOM 2757 O O . ILE A 1 9 ? -1.983 3.704 -4.157 1.00 0.00 9 ILE A O 7
ATOM 2773 N N . CYS A 1 10 ? -3.032 3.987 -2.247 1.00 0.00 10 CYS A N 7
ATOM 2774 C CA . CYS A 1 10 ? -4.112 3.040 -2.648 1.00 0.00 10 CYS A CA 7
ATOM 2775 C C . CYS A 1 10 ? -5.466 3.756 -2.654 1.00 0.00 10 CYS A C 7
ATOM 2776 O O . CYS A 1 10 ? -5.583 4.867 -2.177 1.00 0.00 10 CYS A O 7
ATOM 2783 N N . PRO A 1 11 ? -6.444 3.089 -3.203 1.00 0.00 11 PRO A N 7
ATOM 2784 C CA . PRO A 1 11 ? -7.810 3.660 -3.283 1.00 0.00 11 PRO A CA 7
ATOM 2785 C C . PRO A 1 11 ? -8.556 3.503 -1.951 1.00 0.00 11 PRO A C 7
ATOM 2786 O O . PRO A 1 11 ? -9.739 3.229 -1.926 1.00 0.00 11 PRO A O 7
ATOM 2797 N N . ASP A 1 12 ? -7.882 3.674 -0.844 1.00 0.00 12 ASP A N 7
ATOM 2798 C CA . ASP A 1 12 ? -8.560 3.535 0.472 1.00 0.00 12 ASP A CA 7
ATOM 2799 C C . ASP A 1 12 ? -8.993 2.091 0.696 1.00 0.00 12 ASP A C 7
ATOM 2800 O O . ASP A 1 12 ? -9.490 1.429 -0.193 1.00 0.00 12 ASP A O 7
ATOM 2809 N N . GLY A 1 13 ? -8.807 1.606 1.885 1.00 0.00 13 GLY A N 7
ATOM 2810 C CA . GLY A 1 13 ? -9.205 0.204 2.197 1.00 0.00 13 GLY A CA 7
ATOM 2811 C C . GLY A 1 13 ? -8.097 -0.757 1.763 1.00 0.00 13 GLY A C 7
ATOM 2812 O O . GLY A 1 13 ? -8.356 -1.798 1.192 1.00 0.00 13 GLY A O 7
ATOM 2816 N N . TYR A 1 14 ? -6.865 -0.419 2.026 1.00 0.00 14 TYR A N 7
ATOM 2817 C CA . TYR A 1 14 ? -5.747 -1.321 1.622 1.00 0.00 14 TYR A CA 7
ATOM 2818 C C . TYR A 1 14 ? -4.562 -1.171 2.581 1.00 0.00 14 TYR A C 7
ATOM 2819 O O . TYR A 1 14 ? -4.355 -0.129 3.171 1.00 0.00 14 TYR A O 7
ATOM 2837 N N . THR A 1 15 ? -3.782 -2.207 2.735 1.00 0.00 15 THR A N 7
ATOM 2838 C CA . THR A 1 15 ? -2.609 -2.134 3.651 1.00 0.00 15 THR A CA 7
ATOM 2839 C C . THR A 1 15 ? -1.315 -2.019 2.841 1.00 0.00 15 THR A C 7
ATOM 2840 O O . THR A 1 15 ? -1.199 -2.560 1.758 1.00 0.00 15 THR A O 7
ATOM 2851 N N . CYS A 1 16 ? -0.342 -1.315 3.356 1.00 0.00 16 CYS A N 7
ATOM 2852 C CA . CYS A 1 16 ? 0.944 -1.162 2.615 1.00 0.00 16 CYS A CA 7
ATOM 2853 C C . CYS A 1 16 ? 1.978 -2.165 3.136 1.00 0.00 16 CYS A C 7
ATOM 2854 O O . CYS A 1 16 ? 2.397 -2.103 4.275 1.00 0.00 16 CYS A O 7
ATOM 2861 N N . CYS A 1 17 ? 2.395 -3.086 2.312 1.00 0.00 17 CYS A N 7
ATOM 2862 C CA . CYS A 1 17 ? 3.404 -4.089 2.761 1.00 0.00 17 CYS A CA 7
ATOM 2863 C C . CYS A 1 17 ? 4.737 -3.852 2.047 1.00 0.00 17 CYS A C 7
ATOM 2864 O O . CYS A 1 17 ? 4.798 -3.777 0.836 1.00 0.00 17 CYS A O 7
ATOM 2872 N N . ARG A 1 18 ? 5.805 -3.731 2.784 1.00 0.00 18 ARG A N 7
ATOM 2873 C CA . ARG A 1 18 ? 7.129 -3.496 2.140 1.00 0.00 18 ARG A CA 7
ATOM 2874 C C . ARG A 1 18 ? 7.770 -4.826 1.735 1.00 0.00 18 ARG A C 7
ATOM 2875 O O . ARG A 1 18 ? 7.944 -5.714 2.545 1.00 0.00 18 ARG A O 7
ATOM 2896 N N . LEU A 1 19 ? 8.122 -4.969 0.486 1.00 0.00 19 LEU A N 7
ATOM 2897 C CA . LEU A 1 19 ? 8.753 -6.242 0.032 1.00 0.00 19 LEU A CA 7
ATOM 2898 C C . LEU A 1 19 ? 10.181 -6.343 0.575 1.00 0.00 19 LEU A C 7
ATOM 2899 O O . LEU A 1 19 ? 10.763 -5.357 0.979 1.00 0.00 19 LEU A O 7
ATOM 2915 N N . PRO A 1 20 ? 10.697 -7.542 0.567 1.00 0.00 20 PRO A N 7
ATOM 2916 C CA . PRO A 1 20 ? 12.071 -7.784 1.067 1.00 0.00 20 PRO A CA 7
ATOM 2917 C C . PRO A 1 20 ? 13.107 -7.267 0.064 1.00 0.00 20 PRO A C 7
ATOM 2918 O O . PRO A 1 20 ? 14.293 -7.271 0.327 1.00 0.00 20 PRO A O 7
ATOM 2929 N N . SER A 1 21 ? 12.669 -6.822 -1.081 1.00 0.00 21 SER A N 7
ATOM 2930 C CA . SER A 1 21 ? 13.634 -6.306 -2.096 1.00 0.00 21 SER A CA 7
ATOM 2931 C C . SER A 1 21 ? 13.466 -4.793 -2.266 1.00 0.00 21 SER A C 7
ATOM 2932 O O . SER A 1 21 ? 13.676 -4.253 -3.333 1.00 0.00 21 SER A O 7
ATOM 2940 N N . GLY A 1 22 ? 13.094 -4.106 -1.220 1.00 0.00 22 GLY A N 7
ATOM 2941 C CA . GLY A 1 22 ? 12.916 -2.629 -1.324 1.00 0.00 22 GLY A CA 7
ATOM 2942 C C . GLY A 1 22 ? 11.736 -2.317 -2.245 1.00 0.00 22 GLY A C 7
ATOM 2943 O O . GLY A 1 22 ? 11.904 -1.801 -3.332 1.00 0.00 22 GLY A O 7
ATOM 2947 N N . ALA A 1 23 ? 10.542 -2.626 -1.818 1.00 0.00 23 ALA A N 7
ATOM 2948 C CA . ALA A 1 23 ? 9.352 -2.348 -2.672 1.00 0.00 23 ALA A CA 7
ATOM 2949 C C . ALA A 1 23 ? 8.099 -2.209 -1.803 1.00 0.00 23 ALA A C 7
ATOM 2950 O O . ALA A 1 23 ? 8.151 -2.334 -0.595 1.00 0.00 23 ALA A O 7
ATOM 2957 N N . TRP A 1 24 ? 6.972 -1.955 -2.411 1.00 0.00 24 TRP A N 7
ATOM 2958 C CA . TRP A 1 24 ? 5.716 -1.812 -1.621 1.00 0.00 24 TRP A CA 7
ATOM 2959 C C . TRP A 1 24 ? 4.581 -2.595 -2.287 1.00 0.00 24 TRP A C 7
ATOM 2960 O O . TRP A 1 24 ? 4.521 -2.717 -3.495 1.00 0.00 24 TRP A O 7
ATOM 2981 N N . GLY A 1 25 ? 3.681 -3.125 -1.506 1.00 0.00 25 GLY A N 7
ATOM 2982 C CA . GLY A 1 25 ? 2.549 -3.900 -2.087 1.00 0.00 25 GLY A CA 7
ATOM 2983 C C . GLY A 1 25 ? 1.255 -3.531 -1.358 1.00 0.00 25 GLY A C 7
ATOM 2984 O O . GLY A 1 25 ? 1.208 -3.480 -0.146 1.00 0.00 25 GLY A O 7
ATOM 2988 N N . CYS A 1 26 ? 0.204 -3.273 -2.087 1.00 0.00 26 CYS A N 7
ATOM 2989 C CA . CYS A 1 26 ? -1.083 -2.905 -1.432 1.00 0.00 26 CYS A CA 7
ATOM 2990 C C . CYS A 1 26 ? -1.990 -4.134 -1.315 1.00 0.00 26 CYS A C 7
ATOM 2991 O O . CYS A 1 26 ? -2.465 -4.662 -2.301 1.00 0.00 26 CYS A O 7
ATOM 2998 N N . CYS A 1 27 ? -2.235 -4.590 -0.117 1.00 0.00 27 CYS A N 7
ATOM 2999 C CA . CYS A 1 27 ? -3.114 -5.783 0.061 1.00 0.00 27 CYS A CA 7
ATOM 3000 C C . CYS A 1 27 ? -4.483 -5.352 0.595 1.00 0.00 27 CYS A C 7
ATOM 3001 O O . CYS A 1 27 ? -4.581 -4.431 1.378 1.00 0.00 27 CYS A O 7
ATOM 3009 N N . PRO A 1 28 ? -5.500 -6.036 0.148 1.00 0.00 28 PRO A N 7
ATOM 3010 C CA . PRO A 1 28 ? -6.883 -5.717 0.583 1.00 0.00 28 PRO A CA 7
ATOM 3011 C C . PRO A 1 28 ? -7.097 -6.118 2.045 1.00 0.00 28 PRO A C 7
ATOM 3012 O O . PRO A 1 28 ? -6.505 -7.060 2.534 1.00 0.00 28 PRO A O 7
ATOM 3023 N N . PHE A 1 29 ? -7.939 -5.409 2.747 1.00 0.00 29 PHE A N 7
ATOM 3024 C CA . PHE A 1 29 ? -8.189 -5.749 4.177 1.00 0.00 29 PHE A CA 7
ATOM 3025 C C . PHE A 1 29 ? -9.586 -5.284 4.598 1.00 0.00 29 PHE A C 7
ATOM 3026 O O . PHE A 1 29 ? -9.867 -5.115 5.769 1.00 0.00 29 PHE A O 7
ATOM 3043 N N . THR A 1 30 ? -10.464 -5.074 3.655 1.00 0.00 30 THR A N 7
ATOM 3044 C CA . THR A 1 30 ? -11.840 -4.619 4.008 1.00 0.00 30 THR A CA 7
ATOM 3045 C C . THR A 1 30 ? -12.832 -5.779 3.892 1.00 0.00 30 THR A C 7
ATOM 3046 O O . THR A 1 30 ? -13.992 -5.588 3.580 1.00 0.00 30 THR A O 7
ATOM 3057 N N . GLN A 1 31 ? -12.389 -6.980 4.141 1.00 0.00 31 GLN A N 7
ATOM 3058 C CA . GLN A 1 31 ? -13.309 -8.149 4.044 1.00 0.00 31 GLN A CA 7
ATOM 3059 C C . GLN A 1 31 ? -14.218 -8.210 5.276 1.00 0.00 31 GLN A C 7
ATOM 3060 O O . GLN A 1 31 ? -14.553 -9.274 5.760 1.00 0.00 31 GLN A O 7
ATOM 3074 N N . VAL A 1 1 ? -8.195 7.763 -3.599 1.00 0.00 1 VAL A N 8
ATOM 3075 C CA . VAL A 1 1 ? -7.080 6.877 -3.158 1.00 0.00 1 VAL A CA 8
ATOM 3076 C C . VAL A 1 1 ? -6.378 7.476 -1.935 1.00 0.00 1 VAL A C 8
ATOM 3077 O O . VAL A 1 1 ? -6.439 8.665 -1.694 1.00 0.00 1 VAL A O 8
ATOM 3090 N N . VAL A 1 2 ? -5.716 6.661 -1.162 1.00 0.00 2 VAL A N 8
ATOM 3091 C CA . VAL A 1 2 ? -5.013 7.182 0.045 1.00 0.00 2 VAL A CA 8
ATOM 3092 C C . VAL A 1 2 ? -3.498 7.172 -0.177 1.00 0.00 2 VAL A C 8
ATOM 3093 O O . VAL A 1 2 ? -2.964 6.314 -0.848 1.00 0.00 2 VAL A O 8
ATOM 3106 N N . HIS A 1 3 ? -2.800 8.121 0.389 1.00 0.00 3 HIS A N 8
ATOM 3107 C CA . HIS A 1 3 ? -1.320 8.164 0.214 1.00 0.00 3 HIS A CA 8
ATOM 3108 C C . HIS A 1 3 ? -0.668 7.012 0.987 1.00 0.00 3 HIS A C 8
ATOM 3109 O O . HIS A 1 3 ? -0.172 7.189 2.082 1.00 0.00 3 HIS A O 8
ATOM 3123 N N . CYS A 1 4 ? -0.670 5.833 0.423 1.00 0.00 4 CYS A N 8
ATOM 3124 C CA . CYS A 1 4 ? -0.057 4.665 1.120 1.00 0.00 4 CYS A CA 8
ATOM 3125 C C . CYS A 1 4 ? 1.250 5.074 1.806 1.00 0.00 4 CYS A C 8
ATOM 3126 O O . CYS A 1 4 ? 1.441 4.846 2.984 1.00 0.00 4 CYS A O 8
ATOM 3133 N N . ASP A 1 5 ? 2.153 5.676 1.080 1.00 0.00 5 ASP A N 8
ATOM 3134 C CA . ASP A 1 5 ? 3.444 6.094 1.697 1.00 0.00 5 ASP A CA 8
ATOM 3135 C C . ASP A 1 5 ? 3.933 7.402 1.070 1.00 0.00 5 ASP A C 8
ATOM 3136 O O . ASP A 1 5 ? 3.152 8.249 0.685 1.00 0.00 5 ASP A O 8
ATOM 3145 N N . MET A 1 6 ? 5.223 7.574 0.967 1.00 0.00 6 MET A N 8
ATOM 3146 C CA . MET A 1 6 ? 5.764 8.828 0.370 1.00 0.00 6 MET A CA 8
ATOM 3147 C C . MET A 1 6 ? 5.659 8.782 -1.158 1.00 0.00 6 MET A C 8
ATOM 3148 O O . MET A 1 6 ? 5.449 9.789 -1.804 1.00 0.00 6 MET A O 8
ATOM 3162 N N . GLU A 1 7 ? 5.805 7.623 -1.743 1.00 0.00 7 GLU A N 8
ATOM 3163 C CA . GLU A 1 7 ? 5.714 7.525 -3.229 1.00 0.00 7 GLU A CA 8
ATOM 3164 C C . GLU A 1 7 ? 4.693 6.457 -3.634 1.00 0.00 7 GLU A C 8
ATOM 3165 O O . GLU A 1 7 ? 4.714 5.955 -4.740 1.00 0.00 7 GLU A O 8
ATOM 3177 N N . VAL A 1 8 ? 3.800 6.110 -2.750 1.00 0.00 8 VAL A N 8
ATOM 3178 C CA . VAL A 1 8 ? 2.777 5.077 -3.087 1.00 0.00 8 VAL A CA 8
ATOM 3179 C C . VAL A 1 8 ? 1.373 5.621 -2.805 1.00 0.00 8 VAL A C 8
ATOM 3180 O O . VAL A 1 8 ? 1.190 6.477 -1.962 1.00 0.00 8 VAL A O 8
ATOM 3193 N N . ILE A 1 9 ? 0.380 5.140 -3.505 1.00 0.00 9 ILE A N 8
ATOM 3194 C CA . ILE A 1 9 ? -1.004 5.646 -3.271 1.00 0.00 9 ILE A CA 8
ATOM 3195 C C . ILE A 1 9 ? -2.034 4.529 -3.473 1.00 0.00 9 ILE A C 8
ATOM 3196 O O . ILE A 1 9 ? -2.331 4.139 -4.585 1.00 0.00 9 ILE A O 8
ATOM 3212 N N . CYS A 1 10 ? -2.588 4.021 -2.407 1.00 0.00 10 CYS A N 8
ATOM 3213 C CA . CYS A 1 10 ? -3.608 2.940 -2.532 1.00 0.00 10 CYS A CA 8
ATOM 3214 C C . CYS A 1 10 ? -4.922 3.399 -1.893 1.00 0.00 10 CYS A C 8
ATOM 3215 O O . CYS A 1 10 ? -4.935 4.329 -1.111 1.00 0.00 10 CYS A O 8
ATOM 3222 N N . PRO A 1 11 ? -5.989 2.738 -2.253 1.00 0.00 11 PRO A N 8
ATOM 3223 C CA . PRO A 1 11 ? -7.320 3.099 -1.709 1.00 0.00 11 PRO A CA 8
ATOM 3224 C C . PRO A 1 11 ? -7.444 2.674 -0.241 1.00 0.00 11 PRO A C 8
ATOM 3225 O O . PRO A 1 11 ? -6.767 1.777 0.220 1.00 0.00 11 PRO A O 8
ATOM 3236 N N . ASP A 1 12 ? -8.298 3.335 0.496 1.00 0.00 12 ASP A N 8
ATOM 3237 C CA . ASP A 1 12 ? -8.469 3.008 1.944 1.00 0.00 12 ASP A CA 8
ATOM 3238 C C . ASP A 1 12 ? -8.650 1.504 2.163 1.00 0.00 12 ASP A C 8
ATOM 3239 O O . ASP A 1 12 ? -8.460 1.005 3.254 1.00 0.00 12 ASP A O 8
ATOM 3248 N N . GLY A 1 13 ? -9.013 0.774 1.147 1.00 0.00 13 GLY A N 8
ATOM 3249 C CA . GLY A 1 13 ? -9.201 -0.694 1.324 1.00 0.00 13 GLY A CA 8
ATOM 3250 C C . GLY A 1 13 ? -7.868 -1.414 1.115 1.00 0.00 13 GLY A C 8
ATOM 3251 O O . GLY A 1 13 ? -7.824 -2.530 0.639 1.00 0.00 13 GLY A O 8
ATOM 3255 N N . TYR A 1 14 ? -6.775 -0.785 1.463 1.00 0.00 14 TYR A N 8
ATOM 3256 C CA . TYR A 1 14 ? -5.450 -1.442 1.274 1.00 0.00 14 TYR A CA 8
ATOM 3257 C C . TYR A 1 14 ? -4.522 -1.145 2.454 1.00 0.00 14 TYR A C 8
ATOM 3258 O O . TYR A 1 14 ? -4.735 -0.221 3.215 1.00 0.00 14 TYR A O 8
ATOM 3276 N N . THR A 1 15 ? -3.486 -1.922 2.599 1.00 0.00 15 THR A N 8
ATOM 3277 C CA . THR A 1 15 ? -2.521 -1.704 3.710 1.00 0.00 15 THR A CA 8
ATOM 3278 C C . THR A 1 15 ? -1.099 -1.658 3.147 1.00 0.00 15 THR A C 8
ATOM 3279 O O . THR A 1 15 ? -0.623 -2.613 2.563 1.00 0.00 15 THR A O 8
ATOM 3290 N N . CYS A 1 16 ? -0.425 -0.554 3.304 1.00 0.00 16 CYS A N 8
ATOM 3291 C CA . CYS A 1 16 ? 0.959 -0.439 2.764 1.00 0.00 16 CYS A CA 8
ATOM 3292 C C . CYS A 1 16 ? 1.844 -1.574 3.286 1.00 0.00 16 CYS A C 8
ATOM 3293 O O . CYS A 1 16 ? 1.901 -1.841 4.469 1.00 0.00 16 CYS A O 8
ATOM 3300 N N . CYS A 1 17 ? 2.542 -2.238 2.404 1.00 0.00 17 CYS A N 8
ATOM 3301 C CA . CYS A 1 17 ? 3.436 -3.350 2.834 1.00 0.00 17 CYS A CA 8
ATOM 3302 C C . CYS A 1 17 ? 4.696 -3.364 1.966 1.00 0.00 17 CYS A C 8
ATOM 3303 O O . CYS A 1 17 ? 4.625 -3.305 0.754 1.00 0.00 17 CYS A O 8
ATOM 3311 N N . ARG A 1 18 ? 5.849 -3.436 2.574 1.00 0.00 18 ARG A N 8
ATOM 3312 C CA . ARG A 1 18 ? 7.110 -3.449 1.779 1.00 0.00 18 ARG A CA 8
ATOM 3313 C C . ARG A 1 18 ? 7.388 -4.858 1.252 1.00 0.00 18 ARG A C 8
ATOM 3314 O O . ARG A 1 18 ? 7.322 -5.828 1.980 1.00 0.00 18 ARG A O 8
ATOM 3335 N N . LEU A 1 19 ? 7.701 -4.976 -0.008 1.00 0.00 19 LEU A N 8
ATOM 3336 C CA . LEU A 1 19 ? 7.984 -6.321 -0.584 1.00 0.00 19 LEU A CA 8
ATOM 3337 C C . LEU A 1 19 ? 9.213 -6.934 0.091 1.00 0.00 19 LEU A C 8
ATOM 3338 O O . LEU A 1 19 ? 9.963 -6.250 0.758 1.00 0.00 19 LEU A O 8
ATOM 3354 N N . PRO A 1 20 ? 9.379 -8.213 -0.112 1.00 0.00 20 PRO A N 8
ATOM 3355 C CA . PRO A 1 20 ? 10.530 -8.936 0.477 1.00 0.00 20 PRO A CA 8
ATOM 3356 C C . PRO A 1 20 ? 11.800 -8.709 -0.353 1.00 0.00 20 PRO A C 8
ATOM 3357 O O . PRO A 1 20 ? 12.569 -9.620 -0.583 1.00 0.00 20 PRO A O 8
ATOM 3368 N N . SER A 1 21 ? 12.029 -7.504 -0.804 1.00 0.00 21 SER A N 8
ATOM 3369 C CA . SER A 1 21 ? 13.251 -7.233 -1.616 1.00 0.00 21 SER A CA 8
ATOM 3370 C C . SER A 1 21 ? 13.459 -5.724 -1.785 1.00 0.00 21 SER A C 8
ATOM 3371 O O . SER A 1 21 ? 14.001 -5.270 -2.775 1.00 0.00 21 SER A O 8
ATOM 3379 N N . GLY A 1 22 ? 13.036 -4.943 -0.829 1.00 0.00 22 GLY A N 8
ATOM 3380 C CA . GLY A 1 22 ? 13.213 -3.467 -0.937 1.00 0.00 22 GLY A CA 8
ATOM 3381 C C . GLY A 1 22 ? 12.207 -2.900 -1.940 1.00 0.00 22 GLY A C 8
ATOM 3382 O O . GLY A 1 22 ? 12.575 -2.331 -2.949 1.00 0.00 22 GLY A O 8
ATOM 3386 N N . ALA A 1 23 ? 10.939 -3.050 -1.670 1.00 0.00 23 ALA A N 8
ATOM 3387 C CA . ALA A 1 23 ? 9.907 -2.518 -2.605 1.00 0.00 23 ALA A CA 8
ATOM 3388 C C . ALA A 1 23 ? 8.634 -2.161 -1.835 1.00 0.00 23 ALA A C 8
ATOM 3389 O O . ALA A 1 23 ? 8.495 -2.474 -0.669 1.00 0.00 23 ALA A O 8
ATOM 3396 N N . TRP A 1 24 ? 7.701 -1.510 -2.475 1.00 0.00 24 TRP A N 8
ATOM 3397 C CA . TRP A 1 24 ? 6.440 -1.137 -1.772 1.00 0.00 24 TRP A CA 8
ATOM 3398 C C . TRP A 1 24 ? 5.243 -1.845 -2.409 1.00 0.00 24 TRP A C 8
ATOM 3399 O O . TRP A 1 24 ? 5.225 -2.117 -3.593 1.00 0.00 24 TRP A O 8
ATOM 3420 N N . GLY A 1 25 ? 4.240 -2.140 -1.630 1.00 0.00 25 GLY A N 8
ATOM 3421 C CA . GLY A 1 25 ? 3.038 -2.825 -2.179 1.00 0.00 25 GLY A CA 8
ATOM 3422 C C . GLY A 1 25 ? 1.948 -2.862 -1.107 1.00 0.00 25 GLY A C 8
ATOM 3423 O O . GLY A 1 25 ? 2.155 -3.355 -0.017 1.00 0.00 25 GLY A O 8
ATOM 3427 N N . CYS A 1 26 ? 0.791 -2.337 -1.404 1.00 0.00 26 CYS A N 8
ATOM 3428 C CA . CYS A 1 26 ? -0.305 -2.342 -0.394 1.00 0.00 26 CYS A CA 8
ATOM 3429 C C . CYS A 1 26 ? -1.250 -3.520 -0.644 1.00 0.00 26 CYS A C 8
ATOM 3430 O O . CYS A 1 26 ? -1.710 -3.735 -1.748 1.00 0.00 26 CYS A O 8
ATOM 3437 N N . CYS A 1 27 ? -1.544 -4.283 0.372 1.00 0.00 27 CYS A N 8
ATOM 3438 C CA . CYS A 1 27 ? -2.462 -5.444 0.191 1.00 0.00 27 CYS A CA 8
ATOM 3439 C C . CYS A 1 27 ? -3.867 -5.077 0.672 1.00 0.00 27 CYS A C 8
ATOM 3440 O O . CYS A 1 27 ? -4.024 -4.268 1.559 1.00 0.00 27 CYS A O 8
ATOM 3448 N N . PRO A 1 28 ? -4.846 -5.684 0.063 1.00 0.00 28 PRO A N 8
ATOM 3449 C CA . PRO A 1 28 ? -6.254 -5.404 0.435 1.00 0.00 28 PRO A CA 8
ATOM 3450 C C . PRO A 1 28 ? -6.560 -5.949 1.833 1.00 0.00 28 PRO A C 8
ATOM 3451 O O . PRO A 1 28 ? -6.041 -6.968 2.241 1.00 0.00 28 PRO A O 8
ATOM 3462 N N . PHE A 1 29 ? -7.399 -5.271 2.565 1.00 0.00 29 PHE A N 8
ATOM 3463 C CA . PHE A 1 29 ? -7.743 -5.741 3.938 1.00 0.00 29 PHE A CA 8
ATOM 3464 C C . PHE A 1 29 ? -8.919 -6.717 3.877 1.00 0.00 29 PHE A C 8
ATOM 3465 O O . PHE A 1 29 ? -9.996 -6.379 3.425 1.00 0.00 29 PHE A O 8
ATOM 3482 N N . THR A 1 30 ? -8.721 -7.926 4.323 1.00 0.00 30 THR A N 8
ATOM 3483 C CA . THR A 1 30 ? -9.826 -8.923 4.287 1.00 0.00 30 THR A CA 8
ATOM 3484 C C . THR A 1 30 ? -9.772 -9.815 5.528 1.00 0.00 30 THR A C 8
ATOM 3485 O O . THR A 1 30 ? -10.036 -11.000 5.467 1.00 0.00 30 THR A O 8
ATOM 3496 N N . GLN A 1 31 ? -9.434 -9.254 6.656 1.00 0.00 31 GLN A N 8
ATOM 3497 C CA . GLN A 1 31 ? -9.363 -10.067 7.904 1.00 0.00 31 GLN A CA 8
ATOM 3498 C C . GLN A 1 31 ? -10.673 -9.944 8.686 1.00 0.00 31 GLN A C 8
ATOM 3499 O O . GLN A 1 31 ? -10.805 -9.119 9.568 1.00 0.00 31 GLN A O 8
ATOM 3513 N N . VAL A 1 1 ? -7.872 9.378 -0.075 1.00 0.00 1 VAL A N 9
ATOM 3514 C CA . VAL A 1 1 ? -6.848 8.327 -0.333 1.00 0.00 1 VAL A CA 9
ATOM 3515 C C . VAL A 1 1 ? -5.981 8.115 0.912 1.00 0.00 1 VAL A C 9
ATOM 3516 O O . VAL A 1 1 ? -6.133 8.795 1.907 1.00 0.00 1 VAL A O 9
ATOM 3529 N N . VAL A 1 2 ? -5.074 7.179 0.863 1.00 0.00 2 VAL A N 9
ATOM 3530 C CA . VAL A 1 2 ? -4.196 6.925 2.042 1.00 0.00 2 VAL A CA 9
ATOM 3531 C C . VAL A 1 2 ? -2.744 6.753 1.585 1.00 0.00 2 VAL A C 9
ATOM 3532 O O . VAL A 1 2 ? -2.246 5.652 1.461 1.00 0.00 2 VAL A O 9
ATOM 3545 N N . HIS A 1 3 ? -2.065 7.839 1.330 1.00 0.00 3 HIS A N 9
ATOM 3546 C CA . HIS A 1 3 ? -0.647 7.748 0.873 1.00 0.00 3 HIS A CA 9
ATOM 3547 C C . HIS A 1 3 ? 0.124 6.721 1.707 1.00 0.00 3 HIS A C 9
ATOM 3548 O O . HIS A 1 3 ? 0.365 6.913 2.882 1.00 0.00 3 HIS A O 9
ATOM 3562 N N . CYS A 1 4 ? 0.520 5.634 1.103 1.00 0.00 4 CYS A N 9
ATOM 3563 C CA . CYS A 1 4 ? 1.284 4.598 1.855 1.00 0.00 4 CYS A CA 9
ATOM 3564 C C . CYS A 1 4 ? 2.711 5.089 2.109 1.00 0.00 4 CYS A C 9
ATOM 3565 O O . CYS A 1 4 ? 3.377 4.654 3.027 1.00 0.00 4 CYS A O 9
ATOM 3572 N N . ASP A 1 5 ? 3.179 5.997 1.298 1.00 0.00 5 ASP A N 9
ATOM 3573 C CA . ASP A 1 5 ? 4.560 6.527 1.481 1.00 0.00 5 ASP A CA 9
ATOM 3574 C C . ASP A 1 5 ? 4.694 7.874 0.763 1.00 0.00 5 ASP A C 9
ATOM 3575 O O . ASP A 1 5 ? 3.840 8.732 0.876 1.00 0.00 5 ASP A O 9
ATOM 3584 N N . MET A 1 6 ? 5.753 8.075 0.025 1.00 0.00 6 MET A N 9
ATOM 3585 C CA . MET A 1 6 ? 5.921 9.369 -0.694 1.00 0.00 6 MET A CA 9
ATOM 3586 C C . MET A 1 6 ? 5.078 9.375 -1.972 1.00 0.00 6 MET A C 9
ATOM 3587 O O . MET A 1 6 ? 4.436 10.354 -2.300 1.00 0.00 6 MET A O 9
ATOM 3601 N N . GLU A 1 7 ? 5.073 8.288 -2.697 1.00 0.00 7 GLU A N 9
ATOM 3602 C CA . GLU A 1 7 ? 4.272 8.230 -3.954 1.00 0.00 7 GLU A CA 9
ATOM 3603 C C . GLU A 1 7 ? 3.263 7.080 -3.880 1.00 0.00 7 GLU A C 9
ATOM 3604 O O . GLU A 1 7 ? 2.067 7.283 -3.947 1.00 0.00 7 GLU A O 9
ATOM 3616 N N . VAL A 1 8 ? 3.739 5.873 -3.743 1.00 0.00 8 VAL A N 9
ATOM 3617 C CA . VAL A 1 8 ? 2.815 4.706 -3.666 1.00 0.00 8 VAL A CA 9
ATOM 3618 C C . VAL A 1 8 ? 1.612 5.044 -2.772 1.00 0.00 8 VAL A C 9
ATOM 3619 O O . VAL A 1 8 ? 1.762 5.456 -1.638 1.00 0.00 8 VAL A O 9
ATOM 3632 N N . ILE A 1 9 ? 0.421 4.865 -3.277 1.00 0.00 9 ILE A N 9
ATOM 3633 C CA . ILE A 1 9 ? -0.792 5.167 -2.462 1.00 0.00 9 ILE A CA 9
ATOM 3634 C C . ILE A 1 9 ? -1.962 4.290 -2.921 1.00 0.00 9 ILE A C 9
ATOM 3635 O O . ILE A 1 9 ? -2.101 3.986 -4.090 1.00 0.00 9 ILE A O 9
ATOM 3651 N N . CYS A 1 10 ? -2.802 3.877 -2.011 1.0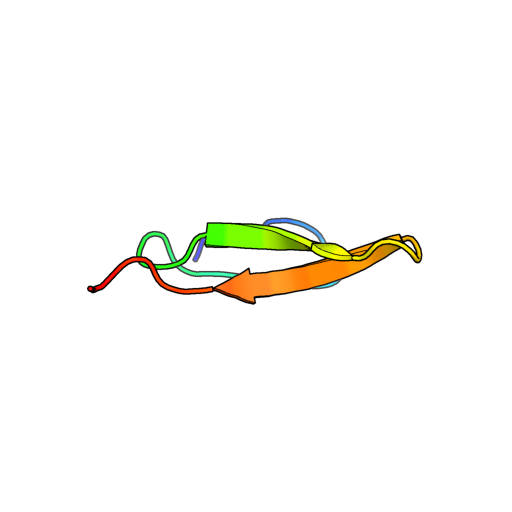0 0.00 10 CYS A N 9
ATOM 3652 C CA . CYS A 1 10 ? -3.958 3.016 -2.397 1.00 0.00 10 CYS A CA 9
ATOM 3653 C C . CYS A 1 10 ? -5.268 3.802 -2.292 1.00 0.00 10 CYS A C 9
ATOM 3654 O O . CYS A 1 10 ? -5.336 4.810 -1.617 1.00 0.00 10 CYS A O 9
ATOM 3661 N N . PRO A 1 11 ? -6.267 3.307 -2.972 1.00 0.00 11 PRO A N 9
ATOM 3662 C CA . PRO A 1 11 ? -7.597 3.963 -2.967 1.00 0.00 11 PRO A CA 9
ATOM 3663 C C . PRO A 1 11 ? -8.371 3.630 -1.684 1.00 0.00 11 PRO A C 9
ATOM 3664 O O . PRO A 1 11 ? -9.554 3.353 -1.721 1.00 0.00 11 PRO A O 9
ATOM 3675 N N . ASP A 1 12 ? -7.722 3.652 -0.551 1.00 0.00 12 ASP A N 9
ATOM 3676 C CA . ASP A 1 12 ? -8.426 3.339 0.719 1.00 0.00 12 ASP A CA 9
ATOM 3677 C C . ASP A 1 12 ? -8.937 1.902 0.699 1.00 0.00 12 ASP A C 9
ATOM 3678 O O . ASP A 1 12 ? -9.457 1.423 -0.289 1.00 0.00 12 ASP A O 9
ATOM 3687 N N . GLY A 1 13 ? -8.790 1.219 1.791 1.00 0.00 13 GLY A N 9
ATOM 3688 C CA . GLY A 1 13 ? -9.264 -0.191 1.864 1.00 0.00 13 GLY A CA 9
ATOM 3689 C C . GLY A 1 13 ? -8.082 -1.143 1.666 1.00 0.00 13 GLY A C 9
ATOM 3690 O O . GLY A 1 13 ? -8.245 -2.347 1.624 1.00 0.00 13 GLY A O 9
ATOM 3694 N N . TYR A 1 14 ? -6.894 -0.617 1.543 1.00 0.00 14 TYR A N 9
ATOM 3695 C CA . TYR A 1 14 ? -5.707 -1.499 1.348 1.00 0.00 14 TYR A CA 9
ATOM 3696 C C . TYR A 1 14 ? -4.649 -1.208 2.416 1.00 0.00 14 TYR A C 9
ATOM 3697 O O . TYR A 1 14 ? -4.697 -0.200 3.093 1.00 0.00 14 TYR A O 9
ATOM 3715 N N . THR A 1 15 ? -3.692 -2.083 2.570 1.00 0.00 15 THR A N 9
ATOM 3716 C CA . THR A 1 15 ? -2.631 -1.853 3.593 1.00 0.00 15 THR A CA 9
ATOM 3717 C C . THR A 1 15 ? -1.271 -1.678 2.914 1.00 0.00 15 THR A C 9
ATOM 3718 O O . THR A 1 15 ? -0.973 -2.314 1.920 1.00 0.00 15 THR A O 9
ATOM 3729 N N . CYS A 1 16 ? -0.445 -0.818 3.443 1.00 0.00 16 CYS A N 9
ATOM 3730 C CA . CYS A 1 16 ? 0.897 -0.594 2.834 1.00 0.00 16 CYS A CA 9
ATOM 3731 C C . CYS A 1 16 ? 1.848 -1.729 3.217 1.00 0.00 16 CYS A C 9
ATOM 3732 O O . CYS A 1 16 ? 2.391 -1.756 4.304 1.00 0.00 16 CYS A O 9
ATOM 3739 N N . CYS A 1 17 ? 2.055 -2.667 2.334 1.00 0.00 17 CYS A N 9
ATOM 3740 C CA . CYS A 1 17 ? 2.973 -3.798 2.650 1.00 0.00 17 CYS A CA 9
ATOM 3741 C C . CYS A 1 17 ? 4.264 -3.673 1.840 1.00 0.00 17 CYS A C 9
ATOM 3742 O O . CYS A 1 17 ? 4.241 -3.442 0.648 1.00 0.00 17 CYS A O 9
ATOM 3750 N N . ARG A 1 18 ? 5.392 -3.827 2.478 1.00 0.00 18 ARG A N 9
ATOM 3751 C CA . ARG A 1 18 ? 6.685 -3.718 1.745 1.00 0.00 18 ARG A CA 9
ATOM 3752 C C . ARG A 1 18 ? 7.156 -5.104 1.298 1.00 0.00 18 ARG A C 9
ATOM 3753 O O . ARG A 1 18 ? 6.943 -6.090 1.975 1.00 0.00 18 ARG A O 9
ATOM 3774 N N . LEU A 1 19 ? 7.793 -5.186 0.163 1.00 0.00 19 LEU A N 9
ATOM 3775 C CA . LEU A 1 19 ? 8.276 -6.509 -0.324 1.00 0.00 19 LEU A CA 9
ATOM 3776 C C . LEU A 1 19 ? 9.592 -6.876 0.367 1.00 0.00 19 LEU A C 9
ATOM 3777 O O . LEU A 1 19 ? 10.224 -6.041 0.985 1.00 0.00 19 LEU A O 9
ATOM 3793 N N . PRO A 1 20 ? 9.959 -8.123 0.241 1.00 0.00 20 PRO A N 9
ATOM 3794 C CA . PRO A 1 20 ? 11.211 -8.615 0.865 1.00 0.00 20 PRO A CA 9
ATOM 3795 C C . PRO A 1 20 ? 12.437 -8.112 0.095 1.00 0.00 20 PRO A C 9
ATOM 3796 O O . PRO A 1 20 ? 13.562 -8.423 0.433 1.00 0.00 20 PRO A O 9
ATOM 3807 N N . SER A 1 21 ? 12.231 -7.336 -0.934 1.00 0.00 21 SER A N 9
ATOM 3808 C CA . SER A 1 21 ? 13.390 -6.816 -1.718 1.00 0.00 21 SER A CA 9
ATOM 3809 C C . SER A 1 21 ? 13.414 -5.286 -1.667 1.00 0.00 21 SER A C 9
ATOM 3810 O O . SER A 1 21 ? 13.826 -4.631 -2.603 1.00 0.00 21 SER A O 9
ATOM 3818 N N . GLY A 1 22 ? 12.973 -4.712 -0.582 1.00 0.00 22 GLY A N 9
ATOM 3819 C CA . GLY A 1 22 ? 12.968 -3.227 -0.475 1.00 0.00 22 GLY A CA 9
ATOM 3820 C C . GLY A 1 22 ? 11.980 -2.651 -1.491 1.00 0.00 22 GLY A C 9
ATOM 3821 O O . GLY A 1 22 ? 12.252 -1.664 -2.147 1.00 0.00 22 GLY A O 9
ATOM 3825 N N . ALA A 1 23 ? 10.836 -3.263 -1.630 1.00 0.00 23 ALA A N 9
ATOM 3826 C CA . ALA A 1 23 ? 9.831 -2.756 -2.608 1.00 0.00 23 ALA A CA 9
ATOM 3827 C C . ALA A 1 23 ? 8.528 -2.393 -1.892 1.00 0.00 23 ALA A C 9
ATOM 3828 O O . ALA A 1 23 ? 8.416 -2.507 -0.688 1.00 0.00 23 ALA A O 9
ATOM 3835 N N . TRP A 1 24 ? 7.539 -1.960 -2.626 1.00 0.00 24 TRP A N 9
ATOM 3836 C CA . TRP A 1 24 ? 6.242 -1.591 -1.990 1.00 0.00 24 TRP A CA 9
ATOM 3837 C C . TRP A 1 24 ? 5.089 -2.328 -2.676 1.00 0.00 24 TRP A C 9
ATOM 3838 O O . TRP A 1 24 ? 5.143 -2.628 -3.853 1.00 0.00 24 TRP A O 9
ATOM 3859 N N . GLY A 1 25 ? 4.046 -2.619 -1.949 1.00 0.00 25 GLY A N 9
ATOM 3860 C CA . GLY A 1 25 ? 2.887 -3.333 -2.556 1.00 0.00 25 GLY A CA 9
ATOM 3861 C C . GLY A 1 25 ? 1.653 -3.148 -1.670 1.00 0.00 25 GLY A C 9
ATOM 3862 O O . GLY A 1 25 ? 1.748 -3.102 -0.460 1.00 0.00 25 GLY A O 9
ATOM 3866 N N . CYS A 1 26 ? 0.494 -3.040 -2.261 1.00 0.00 26 CYS A N 9
ATOM 3867 C CA . CYS A 1 26 ? -0.744 -2.859 -1.449 1.00 0.00 26 CYS A CA 9
ATOM 3868 C C . CYS A 1 26 ? -1.410 -4.213 -1.195 1.00 0.00 26 CYS A C 9
ATOM 3869 O O . CYS A 1 26 ? -1.582 -5.009 -2.097 1.00 0.00 26 CYS A O 9
ATOM 3876 N N . CYS A 1 27 ? -1.788 -4.483 0.023 1.00 0.00 27 CYS A N 9
ATOM 3877 C CA . CYS A 1 27 ? -2.443 -5.789 0.325 1.00 0.00 27 CYS A CA 9
ATOM 3878 C C . CYS A 1 27 ? -3.830 -5.558 0.929 1.00 0.00 27 CYS A C 9
ATOM 3879 O O . CYS A 1 27 ? -4.037 -4.610 1.661 1.00 0.00 27 CYS A O 9
ATOM 3887 N N . PRO A 1 28 ? -4.739 -6.436 0.598 1.00 0.00 28 PRO A N 9
ATOM 3888 C CA . PRO A 1 28 ? -6.124 -6.325 1.114 1.00 0.00 28 PRO A CA 9
ATOM 3889 C C . PRO A 1 28 ? -6.169 -6.715 2.594 1.00 0.00 28 PRO A C 9
ATOM 3890 O O . PRO A 1 28 ? -5.372 -7.505 3.060 1.00 0.00 28 PRO A O 9
ATOM 3901 N N . PHE A 1 29 ? -7.092 -6.168 3.336 1.00 0.00 29 PHE A N 9
ATOM 3902 C CA . PHE A 1 29 ? -7.178 -6.510 4.785 1.00 0.00 29 PHE A CA 9
ATOM 3903 C C . PHE A 1 29 ? -8.581 -6.207 5.321 1.00 0.00 29 PHE A C 9
ATOM 3904 O O . PHE A 1 29 ? -8.744 -5.506 6.298 1.00 0.00 29 PHE A O 9
ATOM 3921 N N . THR A 1 30 ? -9.592 -6.737 4.689 1.00 0.00 30 THR A N 9
ATOM 3922 C CA . THR A 1 30 ? -10.983 -6.485 5.163 1.00 0.00 30 THR A CA 9
ATOM 3923 C C . THR A 1 30 ? -11.608 -7.789 5.665 1.00 0.00 30 THR A C 9
ATOM 3924 O O . THR A 1 30 ? -12.801 -7.997 5.569 1.00 0.00 30 THR A O 9
ATOM 3935 N N . GLN A 1 31 ? -10.808 -8.671 6.200 1.00 0.00 31 GLN A N 9
ATOM 3936 C CA . GLN A 1 31 ? -11.354 -9.962 6.707 1.00 0.00 31 GLN A CA 9
ATOM 3937 C C . GLN A 1 31 ? -12.372 -9.705 7.821 1.00 0.00 31 GLN A C 9
ATOM 3938 O O . GLN A 1 31 ? -12.540 -10.506 8.718 1.00 0.00 31 GLN A O 9
ATOM 3952 N N . VAL A 1 1 ? -5.771 10.423 0.367 1.00 0.00 1 VAL A N 10
ATOM 3953 C CA . VAL A 1 1 ? -5.331 9.025 0.096 1.00 0.00 1 VAL A CA 10
ATOM 3954 C C . VAL A 1 1 ? -4.439 8.520 1.231 1.00 0.00 1 VAL A C 10
ATOM 3955 O O . VAL A 1 1 ? -4.049 9.266 2.106 1.00 0.00 1 VAL A O 10
ATOM 3968 N N . VAL A 1 2 ? -4.108 7.259 1.218 1.00 0.00 2 VAL A N 10
ATOM 3969 C CA . VAL A 1 2 ? -3.235 6.705 2.292 1.00 0.00 2 VAL A CA 10
ATOM 3970 C C . VAL A 1 2 ? -1.820 6.494 1.750 1.00 0.00 2 VAL A C 10
ATOM 3971 O O . VAL A 1 2 ? -1.278 5.406 1.798 1.00 0.00 2 VAL A O 10
ATOM 3984 N N . HIS A 1 3 ? -1.221 7.529 1.230 1.00 0.00 3 HIS A N 10
ATOM 3985 C CA . HIS A 1 3 ? 0.157 7.404 0.676 1.00 0.00 3 HIS A CA 10
ATOM 3986 C C . HIS A 1 3 ? 1.066 6.657 1.656 1.00 0.00 3 HIS A C 10
ATOM 3987 O O . HIS A 1 3 ? 1.159 7.002 2.818 1.00 0.00 3 HIS A O 10
ATOM 4001 N N . CYS A 1 4 ? 1.749 5.647 1.194 1.00 0.00 4 CYS A N 10
ATOM 4002 C CA . CYS A 1 4 ? 2.663 4.894 2.097 1.00 0.00 4 CYS A CA 10
ATOM 4003 C C . CYS A 1 4 ? 3.993 5.637 2.214 1.00 0.00 4 CYS A C 10
ATOM 4004 O O . CYS A 1 4 ? 4.632 5.638 3.247 1.00 0.00 4 C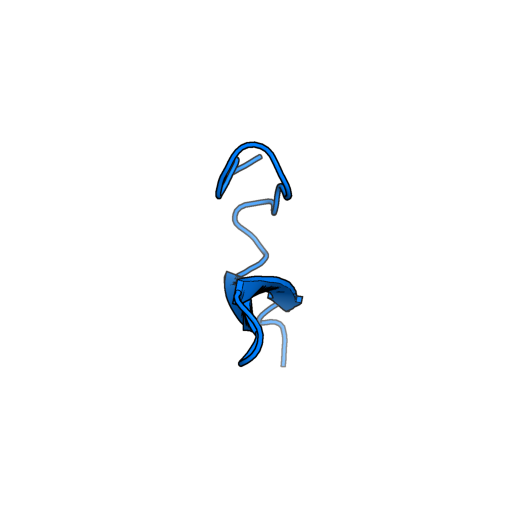YS A O 10
ATOM 4011 N N . ASP A 1 5 ? 4.411 6.274 1.154 1.00 0.00 5 ASP A N 10
ATOM 4012 C CA . ASP A 1 5 ? 5.699 7.025 1.191 1.00 0.00 5 ASP A CA 10
ATOM 4013 C C . ASP A 1 5 ? 5.610 8.266 0.299 1.00 0.00 5 ASP A C 10
ATOM 4014 O O . ASP A 1 5 ? 5.748 9.383 0.755 1.00 0.00 5 ASP A O 10
ATOM 4023 N N . MET A 1 6 ? 5.377 8.074 -0.971 1.00 0.00 6 MET A N 10
ATOM 4024 C CA . MET A 1 6 ? 5.273 9.237 -1.900 1.00 0.00 6 MET A CA 10
ATOM 4025 C C . MET A 1 6 ? 4.912 8.748 -3.305 1.00 0.00 6 MET A C 10
ATOM 4026 O O . MET A 1 6 ? 4.175 9.388 -4.027 1.00 0.00 6 MET A O 10
ATOM 4040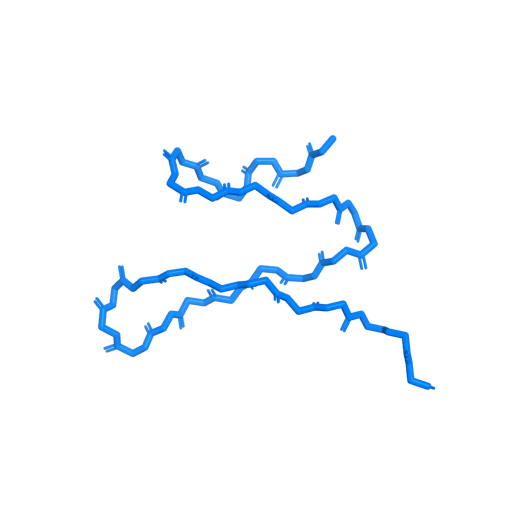 N N . GLU A 1 7 ? 5.424 7.612 -3.692 1.00 0.00 7 GLU A N 10
ATOM 4041 C CA . GLU A 1 7 ? 5.110 7.073 -5.046 1.00 0.00 7 GLU A CA 10
ATOM 4042 C C . GLU A 1 7 ? 4.155 5.881 -4.924 1.00 0.00 7 GLU A C 10
ATOM 4043 O O . GLU A 1 7 ? 3.139 5.818 -5.588 1.00 0.00 7 GLU A O 10
ATOM 4055 N N . VAL A 1 8 ? 4.470 4.940 -4.077 1.00 0.00 8 VAL A N 10
ATOM 4056 C CA . VAL A 1 8 ? 3.574 3.756 -3.910 1.00 0.00 8 VAL A CA 10
ATOM 4057 C C . VAL A 1 8 ? 2.489 4.074 -2.879 1.00 0.00 8 VAL A C 10
ATOM 4058 O O . VAL A 1 8 ? 2.739 4.104 -1.690 1.00 0.00 8 VAL A O 10
ATOM 4071 N N . ILE A 1 9 ? 1.287 4.317 -3.323 1.00 0.00 9 ILE A N 10
ATOM 4072 C CA . ILE A 1 9 ? 0.190 4.638 -2.364 1.00 0.00 9 ILE A CA 10
ATOM 4073 C C . ILE A 1 9 ? -0.979 3.664 -2.551 1.00 0.00 9 ILE A C 10
ATOM 4074 O O . ILE A 1 9 ? -1.125 3.048 -3.588 1.00 0.00 9 ILE A O 10
ATOM 4090 N N . CYS A 1 10 ? -1.815 3.522 -1.557 1.00 0.00 10 CYS A N 10
ATOM 4091 C CA . CYS A 1 10 ? -2.978 2.591 -1.683 1.00 0.00 10 CYS A CA 10
ATOM 4092 C C . CYS A 1 10 ? -4.287 3.365 -1.506 1.00 0.00 10 CYS A C 10
ATOM 4093 O O . CYS A 1 10 ? -4.307 4.412 -0.889 1.00 0.00 10 CYS A O 10
ATOM 4100 N N . PRO A 1 11 ? -5.344 2.824 -2.054 1.00 0.00 11 PRO A N 10
ATOM 4101 C CA . PRO A 1 11 ? -6.668 3.476 -1.950 1.00 0.00 11 PRO A CA 10
ATOM 4102 C C . PRO A 1 11 ? -7.344 3.155 -0.606 1.00 0.00 11 PRO A C 10
ATOM 4103 O O . PRO A 1 11 ? -8.552 3.067 -0.519 1.00 0.00 11 PRO A O 10
ATOM 4114 N N . ASP A 1 12 ? -6.578 2.997 0.442 1.00 0.00 12 ASP A N 10
ATOM 4115 C CA . ASP A 1 12 ? -7.179 2.703 1.778 1.00 0.00 12 ASP A CA 10
ATOM 4116 C C . ASP A 1 12 ? -7.845 1.323 1.794 1.00 0.00 12 ASP A C 10
ATOM 4117 O O . ASP A 1 12 ? -7.529 0.482 2.612 1.00 0.00 12 ASP A O 10
ATOM 4126 N N . GLY A 1 13 ? -8.767 1.087 0.903 1.00 0.00 13 GLY A N 10
ATOM 4127 C CA . GLY A 1 13 ? -9.460 -0.233 0.874 1.00 0.00 13 GLY A CA 10
ATOM 4128 C C . GLY A 1 13 ? -8.446 -1.368 1.042 1.00 0.00 13 GLY A C 10
ATOM 4129 O O . GLY A 1 13 ? -8.789 -2.456 1.461 1.00 0.00 13 GLY A O 10
ATOM 4133 N N . TYR A 1 14 ? -7.204 -1.134 0.714 1.00 0.00 14 TYR A N 10
ATOM 4134 C CA . TYR A 1 14 ? -6.187 -2.215 0.854 1.00 0.00 14 TYR A CA 10
ATOM 4135 C C . TYR A 1 14 ? -5.171 -1.871 1.945 1.00 0.00 14 TYR A C 10
ATOM 4136 O O . TYR A 1 14 ? -5.160 -0.782 2.484 1.00 0.00 14 TYR A O 10
ATOM 4154 N N . THR A 1 15 ? -4.310 -2.798 2.262 1.00 0.00 15 THR A N 10
ATOM 4155 C CA . THR A 1 15 ? -3.273 -2.549 3.302 1.00 0.00 15 THR A CA 10
ATOM 4156 C C . THR A 1 15 ? -1.916 -2.375 2.617 1.00 0.00 15 THR A C 10
ATOM 4157 O O . THR A 1 15 ? -1.569 -3.116 1.719 1.00 0.00 15 THR A O 10
ATOM 4168 N N . CYS A 1 16 ? -1.152 -1.396 3.010 1.00 0.00 16 CYS A N 10
ATOM 4169 C CA . CYS A 1 16 ? 0.167 -1.182 2.349 1.00 0.00 16 CYS A CA 10
ATOM 4170 C C . CYS A 1 16 ? 1.270 -1.992 3.036 1.00 0.00 16 CYS A C 10
ATOM 4171 O O . CYS A 1 16 ? 1.749 -1.638 4.094 1.00 0.00 16 CYS A O 10
ATOM 4178 N N . CYS A 1 17 ? 1.688 -3.067 2.425 1.00 0.00 17 CYS A N 10
ATOM 4179 C CA . CYS A 1 17 ? 2.775 -3.894 3.021 1.00 0.00 17 CYS A CA 10
ATOM 4180 C C . CYS A 1 17 ? 4.063 -3.684 2.222 1.00 0.00 17 CYS A C 10
ATOM 4181 O O . CYS A 1 17 ? 4.043 -3.601 1.010 1.00 0.00 17 CYS A O 10
ATOM 4189 N N . ARG A 1 18 ? 5.183 -3.585 2.884 1.00 0.00 18 ARG A N 10
ATOM 4190 C CA . ARG A 1 18 ? 6.458 -3.366 2.143 1.00 0.00 18 ARG A CA 10
ATOM 4191 C C . ARG A 1 18 ? 6.952 -4.671 1.513 1.00 0.00 18 ARG A C 10
ATOM 4192 O O . ARG A 1 18 ? 6.917 -5.721 2.121 1.00 0.00 18 ARG A O 10
ATOM 4213 N N . LEU A 1 19 ? 7.417 -4.603 0.295 1.00 0.00 19 LEU A N 10
ATOM 4214 C CA . LEU A 1 19 ? 7.922 -5.828 -0.387 1.00 0.00 19 LEU A CA 10
ATOM 4215 C C . LEU A 1 19 ? 9.282 -6.228 0.195 1.00 0.00 19 LEU A C 10
ATOM 4216 O O . LEU A 1 19 ? 9.812 -5.552 1.054 1.00 0.00 19 LEU A O 10
ATOM 4232 N N . PRO A 1 20 ? 9.803 -7.318 -0.299 1.00 0.00 20 PRO A N 10
ATOM 4233 C CA . PRO A 1 20 ? 11.118 -7.815 0.176 1.00 0.00 20 PRO A CA 10
ATOM 4234 C C . PRO A 1 20 ? 12.248 -6.925 -0.352 1.00 0.00 20 PRO A C 10
ATOM 4235 O O . PRO A 1 20 ? 13.381 -7.026 0.074 1.00 0.00 20 PRO A O 10
ATOM 4246 N N . SER A 1 21 ? 11.948 -6.051 -1.276 1.00 0.00 21 SER A N 10
ATOM 4247 C CA . SER A 1 21 ? 13.006 -5.155 -1.825 1.00 0.00 21 SER A CA 10
ATOM 4248 C C . SER A 1 21 ? 12.787 -3.722 -1.338 1.00 0.00 21 SER A C 10
ATOM 4249 O O . SER A 1 21 ? 13.152 -2.768 -1.996 1.00 0.00 21 SER A O 10
ATOM 4257 N N . GLY A 1 22 ? 12.194 -3.563 -0.188 1.00 0.00 22 GLY A N 10
ATOM 4258 C CA . GLY A 1 22 ? 11.951 -2.192 0.344 1.00 0.00 22 GLY A CA 10
ATOM 4259 C C . GLY A 1 22 ? 10.824 -1.525 -0.449 1.00 0.00 22 GLY A C 10
ATOM 4260 O O . GLY A 1 22 ? 10.599 -0.337 -0.343 1.00 0.00 22 GLY A O 10
ATOM 4264 N N . ALA A 1 23 ? 10.116 -2.281 -1.244 1.00 0.00 23 ALA A N 10
ATOM 4265 C CA . ALA A 1 23 ? 9.004 -1.688 -2.043 1.00 0.00 23 ALA A CA 10
ATOM 4266 C C . ALA A 1 23 ? 7.718 -1.649 -1.214 1.00 0.00 23 ALA A C 10
ATOM 4267 O O . ALA A 1 23 ? 7.718 -1.949 -0.037 1.00 0.00 23 ALA A O 10
ATOM 4274 N N . TRP A 1 24 ? 6.622 -1.287 -1.822 1.00 0.00 24 TRP A N 10
ATOM 4275 C CA . TRP A 1 24 ? 5.332 -1.237 -1.075 1.00 0.00 24 TRP A CA 10
ATOM 4276 C C . TRP A 1 24 ? 4.212 -1.831 -1.931 1.00 0.00 24 TRP A C 10
ATOM 4277 O O . TRP A 1 24 ? 4.219 -1.723 -3.141 1.00 0.00 24 TRP A O 10
ATOM 4298 N N . GLY A 1 25 ? 3.249 -2.462 -1.315 1.00 0.00 25 GLY A N 10
ATOM 4299 C CA . GLY A 1 25 ? 2.135 -3.063 -2.101 1.00 0.00 25 GLY A CA 10
ATOM 4300 C C . GLY A 1 25 ? 0.823 -2.921 -1.325 1.00 0.00 25 GLY A C 10
ATOM 4301 O O . GLY A 1 25 ? 0.811 -2.869 -0.111 1.00 0.00 25 GLY A O 10
ATOM 4305 N N . CYS A 1 26 ? -0.281 -2.857 -2.017 1.00 0.00 26 CYS A N 10
ATOM 4306 C CA . CYS A 1 26 ? -1.593 -2.717 -1.317 1.00 0.00 26 CYS A CA 10
ATOM 4307 C C . CYS A 1 26 ? -2.385 -4.024 -1.418 1.00 0.00 26 CYS A C 10
ATOM 4308 O O . CYS A 1 26 ? -2.904 -4.368 -2.461 1.00 0.00 26 CYS A O 10
ATOM 4315 N N . CYS A 1 27 ? -2.486 -4.754 -0.339 1.00 0.00 27 CYS A N 10
ATOM 4316 C CA . CYS A 1 27 ? -3.247 -6.037 -0.375 1.00 0.00 27 CYS A CA 10
ATOM 4317 C C . CYS A 1 27 ? -4.657 -5.824 0.184 1.00 0.00 27 CYS A C 10
ATOM 4318 O O . CYS A 1 27 ? -4.826 -5.221 1.222 1.00 0.00 27 CYS A O 10
ATOM 4326 N N . PRO A 1 28 ? -5.627 -6.326 -0.526 1.00 0.00 28 PRO A N 10
ATOM 4327 C CA . PRO A 1 28 ? -7.037 -6.176 -0.091 1.00 0.00 28 PRO A CA 10
ATOM 4328 C C . PRO A 1 28 ? -7.331 -7.070 1.116 1.00 0.00 28 PRO A C 10
ATOM 4329 O O . PRO A 1 28 ? -6.746 -8.122 1.281 1.00 0.00 28 PRO A O 10
ATOM 4340 N N . PHE A 1 29 ? -8.234 -6.655 1.961 1.00 0.00 29 PHE A N 10
ATOM 4341 C CA . PHE A 1 29 ? -8.571 -7.476 3.161 1.00 0.00 29 PHE A CA 10
ATOM 4342 C C . PHE A 1 29 ? -10.033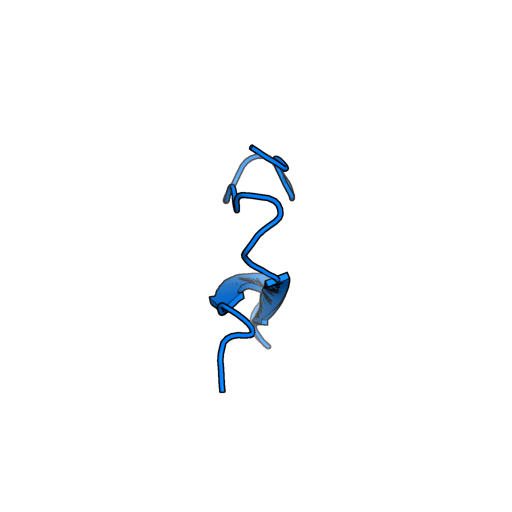 -7.924 3.102 1.00 0.00 29 PHE A C 10
ATOM 4343 O O . PHE A 1 29 ? -10.933 -7.179 3.435 1.00 0.00 29 PHE A O 10
ATOM 4360 N N . THR A 1 30 ? -10.276 -9.135 2.685 1.00 0.00 30 THR A N 10
ATOM 4361 C CA . THR A 1 30 ? -11.681 -9.629 2.609 1.00 0.00 30 THR A CA 10
ATOM 4362 C C . THR A 1 30 ? -11.734 -11.116 2.971 1.00 0.00 30 THR A C 10
ATOM 4363 O O . THR A 1 30 ? -11.414 -11.972 2.169 1.00 0.00 30 THR A O 10
ATOM 4374 N N . GLN A 1 31 ? -12.131 -11.429 4.173 1.00 0.00 31 GLN A N 10
ATOM 4375 C CA . GLN A 1 31 ? -12.200 -12.861 4.588 1.00 0.00 31 GLN A CA 10
ATOM 4376 C C . GLN A 1 31 ? -13.657 -13.329 4.631 1.00 0.00 31 GLN A C 10
ATOM 4377 O O . GLN A 1 31 ? -14.054 -14.221 3.907 1.00 0.00 31 GLN A O 10
#

Sequence (31 aa):
VVHCDMEVICPDGYTCCRLPSGAWGCCPFTQVVHCDMEVICPDGYTCCRLPSGAWGCCPFTQVVHCDMEVICPDGYTCCRLPSGAWGCCPFTQVVHCDMEVICPDGYTCCRLPSGAWGCCPFTQVVHCDMEVICPDGYTCCRLPSGAWGCCPFTQVVHCDMEVICPDGYTCCRLPSGAWGCCPFTQVVHCDMEVICPDGYTCCRLPSGAWGCCPFTQVVHCDMEVICPDGYTCCRLPSGAWGCCPFTQVVHCDMEVICPDGYTCCRLPSGAWGCCPFTQVVHCDMEVICPDGYTCCRLPSGAWGCCPFTQ

Solvent-accessible surface area: 2785 Å² total; per-residue (Å²): 131,71,139,40,74,188,139,32,98,1,54,126,41,103,54,38,79,163,91,135,97,61,35,81,23,57,74,65,158,124,213

Organism: Homo sapiens (NCBI:txid9606)

Foldseek 3Di:
DQQPDPPDRDPVQFCWDQDPVRRIDTHHDDD

GO terms:
  GO:0005515 protein binding (F, IPI)
  GO:0005576 extracellular region (C, IDA)
  GO:0030335 positive regulation of cell migration (P, IMP)
  GO:0051087 protein-folding chaperone binding (F, IDA)
  GO:0005764 lysosome (C, IDA)
  GO:0005765 lysosomal membrane (C, IDA)
  GO:0005770 late endosome (C, IDA)
  GO:0005783 endoplasmic reticulum (C, IDA)
  GO:0005794 Golgi apparatus (C, IDA)
  GO:0005886 plasma membrane (C, IDA)
  GO:0016020 membrane (C, IDA)
  GO:0043524 negative regulation of neuron apoptotic process (P, IDA)
  GO:1905673 positive regulation of lysosome organization (P, IDA)
  GO:1902564 negative regulation of neutrophil activation (P, IDA)
  GO:0060266 negative regulation of respiratory burst involved in inflammatory response (P, IDA)
  GO:0050679 positive regulation of epithelial cell proliferation (P, IDA)
  GO:0005764 lysosome (C, EXP)
  GO:1905247 positive regulation of aspartic-type peptidase activity (P, IMP)
  GO:0050821 protein stabilization (P, IMP)
  GO:0007041 lysosomal transport (P, IMP)

Nearest PDB structures (foldseek):
  1g26-assembly1_A  TM=6.966E-01  e=6.413E-04  unclassified
  2jyv-assembly1_A  TM=6.753E-01  e=1.569E-01  Homo sapiens
  7pwg-assembly1_g  TM=5.011E-01  e=5.876E+00  Giardia lamblia ATCC 50803
  8btd-assembly1_Lh  TM=4.805E-01  e=8.664E+00  Giardia lamblia ATCC 50803
  1g26-assembly1_A  TM=8.521E-01  e=3.410E-04  unclassified